Protein AF-A0A4Y7SDQ1-F1 (afdb_monomer_lite)

Secondary structure (DSSP, 8-state):
--EEEEEEE---TTSSS---SS-EEEEEEEE--SPPPEEEEE-SSEEEEEETTEEEEEETTTTEEEEEEESS-B-TTS--EE-SSEEEEEBTTS-EEEEE--GGG-EE--SS-BGGGSPEEEE--SEEEPPPTT-EEEEEEE--GGGGTT-SS--EEEEEEEESSSEEEEEEEEEEPSSSS--SSS-SEEEEEEEEPPPBPTTTSSS-S-B---EEETTEEEEEEEETTTEEEEEEEEPP-S---SBPP--EEE-S-TT-S--TT--GGGEEEETTTTEEEEE-TTS-EEEEE--PPPP--GGG---

Foldseek 3Di:
DDKDKDWDFDWDVVDVVTPRPDGTLAIEIEDDDPFDKAFQADDPFKTWIDTPQWIWIDRSNQQKIAIEGEPAAFDPLERWHDDQFWIWGAGVQRKIFIFTPPPVQMDHAPRHHYRVRHRYDYTYGLDIHHDDPQKHWQYKAWEHPVLVPPDPDDFIKMWIWIDHPAIKIWIWTWAADPDDDDDPNHGRTDTATLAMADGDHQWAQGHWQAKEHFYDAPQWTKIWTATPLFFIKIWIDGDRPGHDHYHDDIDMDTQDDSPPPWGPHFYHVQWYADSVQCWIWGQTNVRDIDIDRDDDRPPPPVVPPPD

Radius of gyration: 20.2 Å; chains: 1; bounding box: 53×51×57 Å

Sequence (307 aa):
MSAGLLDIYEVDFTSQPPDLSSRSLGHLLMDVDDFYWHVVRLTDNDILVWREPFFIFWDWKSGVGGRWEVSKGLNDNCKPYASKTSIVACATDNSILVWDFPSGSIAALPDQPTVDQLPMSVIWPKFILPLEHNSQVVWMAATPEWQHKSSAELDHHICISVQRHGTQMRLYSVKPRGGTGVDPFLPNSFLVEGGRTQELEAGDMSQPRGSSPLYRIGDKLILCAGINGGGLEARTFEIPTGFTTETVDAPSLVLTDPRHPTFAHIRGNRIGFCPMSGRLVYVSNCWDLVVLDFLCPPLRDPERQGI

Organism: Coprinellus micaceus (NCBI:txid71717)

Structure (mmCIF, N/CA/C/O backbone):
data_AF-A0A4Y7SDQ1-F1
#
_entry.id   AF-A0A4Y7SDQ1-F1
#
loop_
_atom_site.group_PDB
_atom_site.id
_atom_site.type_symbol
_atom_site.label_atom_id
_atom_site.label_alt_id
_atom_site.label_comp_id
_atom_site.label_asym_id
_atom_site.label_entity_id
_atom_site.label_seq_id
_atom_site.pdbx_PDB_ins_code
_atom_site.Cartn_x
_atom_site.Cartn_y
_atom_site.Cartn_z
_atom_site.occupancy
_atom_site.B_iso_or_equiv
_atom_site.auth_seq_id
_atom_site.auth_comp_id
_atom_site.auth_asym_id
_atom_site.auth_atom_id
_atom_site.pdbx_PDB_model_num
ATOM 1 N N . MET A 1 1 ? -10.194 29.152 9.434 1.00 50.19 1 MET A N 1
ATOM 2 C CA . MET A 1 1 ? -10.007 27.715 9.166 1.00 50.19 1 MET A CA 1
ATOM 3 C C . MET A 1 1 ? -11.109 27.293 8.217 1.00 50.19 1 MET A C 1
ATOM 5 O O . MET A 1 1 ? -12.270 27.532 8.531 1.00 50.19 1 MET A O 1
ATOM 9 N N . SER A 1 2 ? -10.765 26.808 7.025 1.00 53.91 2 SER A N 1
ATOM 10 C CA . SER A 1 2 ? -11.732 26.147 6.146 1.00 53.91 2 SER A CA 1
ATOM 11 C C . SER A 1 2 ? -11.901 24.711 6.627 1.00 53.91 2 SER A C 1
ATOM 13 O O . SER A 1 2 ? -10.905 24.016 6.810 1.00 53.91 2 SER A O 1
ATOM 15 N N . ALA A 1 3 ? -13.141 24.284 6.852 1.00 64.75 3 ALA A N 1
ATOM 16 C CA . ALA A 1 3 ? -13.443 22.888 7.135 1.00 64.75 3 ALA A CA 1
ATOM 17 C C . ALA A 1 3 ? -13.413 22.088 5.827 1.00 64.75 3 ALA A C 1
ATOM 19 O O . ALA A 1 3 ? -13.904 22.538 4.791 1.00 64.75 3 ALA A O 1
ATOM 20 N N . GLY A 1 4 ? -12.790 20.925 5.896 1.00 73.12 4 GLY A N 1
ATOM 21 C CA . GLY A 1 4 ? -12.639 19.947 4.837 1.00 73.12 4 GLY A CA 1
ATOM 22 C C . GLY A 1 4 ? -13.575 18.802 5.107 1.00 73.12 4 GLY A C 1
ATOM 23 O O . GLY A 1 4 ? -14.065 18.628 6.224 1.00 73.12 4 GLY A O 1
ATOM 24 N N . LEU A 1 5 ? -13.832 18.020 4.077 1.00 80.75 5 LEU A N 1
ATOM 25 C CA . LEU A 1 5 ? -14.811 16.962 4.160 1.00 80.75 5 LEU A CA 1
ATOM 26 C C . LEU A 1 5 ? -14.264 15.723 3.459 1.00 80.75 5 LEU A C 1
ATOM 28 O O . LEU A 1 5 ? -13.936 15.773 2.272 1.00 80.75 5 LEU A O 1
ATOM 32 N N . LEU A 1 6 ? -14.149 14.629 4.213 1.00 85.38 6 LEU A N 1
ATOM 33 C CA . LEU A 1 6 ? -13.971 13.298 3.654 1.00 85.38 6 LEU A CA 1
ATOM 34 C C . LEU A 1 6 ? -15.345 12.651 3.542 1.00 85.38 6 LEU A C 1
ATOM 36 O O . LEU A 1 6 ? -15.947 12.275 4.549 1.00 85.38 6 LEU A O 1
ATOM 40 N N . ASP A 1 7 ? -15.783 12.489 2.302 1.00 85.56 7 ASP A N 1
ATOM 41 C CA . ASP A 1 7 ? -17.025 11.812 1.962 1.00 85.56 7 ASP A CA 1
ATOM 42 C C . ASP A 1 7 ? -16.749 10.462 1.325 1.00 85.56 7 ASP A C 1
ATOM 44 O O . ASP A 1 7 ? -15.870 10.324 0.467 1.00 85.56 7 ASP A O 1
ATOM 48 N N . ILE A 1 8 ? -17.550 9.476 1.715 1.00 85.25 8 ILE A N 1
ATOM 49 C CA . ILE A 1 8 ? -17.544 8.152 1.103 1.00 85.25 8 ILE A CA 1
ATOM 50 C C . ILE A 1 8 ? -18.821 8.000 0.292 1.00 85.25 8 ILE A C 1
ATOM 52 O O . ILE A 1 8 ? -19.916 8.140 0.827 1.00 85.25 8 ILE A O 1
ATOM 56 N N . TYR A 1 9 ? -18.681 7.672 -0.988 1.00 82.69 9 TYR A N 1
ATOM 57 C CA . TYR A 1 9 ? -19.803 7.454 -1.897 1.00 82.69 9 TYR A CA 1
ATOM 58 C C . TYR A 1 9 ? -19.827 6.003 -2.377 1.00 82.69 9 TYR A C 1
ATOM 60 O O . TYR A 1 9 ? -18.789 5.447 -2.742 1.00 82.69 9 TYR A O 1
ATOM 68 N N . GLU A 1 10 ? -21.016 5.404 -2.423 1.00 80.19 10 GLU A N 1
ATOM 69 C CA . GLU A 1 10 ? -21.254 4.169 -3.172 1.00 80.19 10 GLU A CA 1
ATOM 70 C C . GLU A 1 10 ? -21.631 4.521 -4.615 1.00 80.19 10 GLU A C 1
ATOM 72 O O . GLU A 1 10 ? -22.563 5.290 -4.846 1.00 80.19 10 GLU A O 1
ATOM 77 N N . VAL A 1 11 ? -20.920 3.952 -5.592 1.00 72.81 11 VAL A N 1
ATOM 78 C CA . VAL A 1 11 ? -21.199 4.175 -7.018 1.00 72.81 11 VAL A CA 1
ATOM 79 C C . VAL A 1 11 ? -21.823 2.922 -7.623 1.00 72.81 11 VAL A C 1
ATOM 81 O O . VAL A 1 11 ? -21.162 1.889 -7.744 1.00 72.81 11 VAL A O 1
ATOM 84 N N . ASP A 1 12 ? -23.084 3.025 -8.046 1.00 69.75 12 ASP A N 1
ATOM 85 C CA . ASP A 1 12 ? -23.763 1.976 -8.806 1.00 69.75 12 ASP A CA 1
ATOM 86 C C . ASP A 1 12 ? -23.514 2.149 -10.312 1.00 69.75 12 ASP A C 1
ATOM 88 O O . ASP A 1 12 ? -24.194 2.909 -11.007 1.00 69.75 12 ASP A O 1
ATOM 92 N N . PHE A 1 13 ? -22.546 1.391 -10.827 1.00 66.38 13 PHE A N 1
ATOM 93 C CA . PHE A 1 13 ? -22.191 1.377 -12.248 1.00 66.38 13 PHE A CA 1
ATOM 94 C C . PHE A 1 13 ? -23.239 0.712 -13.159 1.00 66.38 13 PHE A C 1
ATOM 96 O O . PHE A 1 13 ? -23.065 0.720 -14.377 1.00 66.38 13 PHE A O 1
ATOM 103 N N . THR A 1 14 ? -24.304 0.121 -12.607 1.00 70.06 14 THR A N 1
ATOM 104 C CA . THR A 1 14 ? -25.390 -0.491 -13.393 1.00 70.06 14 THR A CA 1
ATOM 105 C C . THR A 1 14 ? -26.519 0.488 -13.715 1.00 70.06 14 THR A C 1
ATOM 107 O O . THR A 1 14 ? -27.302 0.242 -14.634 1.00 70.06 14 THR A O 1
ATOM 110 N N . SER A 1 15 ? -26.573 1.626 -13.017 1.00 66.25 15 SER A N 1
ATOM 111 C CA . SER A 1 15 ? -27.515 2.709 -13.302 1.00 66.25 15 SER A CA 1
ATOM 112 C C . SER A 1 15 ? -27.129 3.476 -14.581 1.00 66.25 15 SER A C 1
ATOM 114 O O . SER A 1 15 ? -25.950 3.699 -14.863 1.00 66.25 15 SER A O 1
ATOM 116 N N . GLN A 1 16 ? -28.121 3.862 -15.397 1.00 73.75 16 GLN A N 1
ATOM 117 C CA . GLN A 1 16 ? -27.915 4.709 -16.580 1.00 73.75 16 GLN A CA 1
ATOM 118 C C . GLN A 1 16 ? -28.740 6.003 -16.476 1.00 73.75 16 GLN A C 1
ATOM 120 O O . GLN A 1 16 ? -29.969 5.929 -16.552 1.00 73.75 16 GLN A O 1
ATOM 125 N N . PRO A 1 17 ? -28.097 7.187 -16.367 1.00 68.56 17 PRO A N 1
ATOM 126 C CA . PRO A 1 17 ? -26.653 7.411 -16.180 1.00 68.56 17 PRO A CA 1
ATOM 127 C C . PRO A 1 17 ? -26.165 6.944 -14.791 1.00 68.56 17 PRO A C 1
ATOM 129 O O . PRO A 1 17 ? -27.000 6.816 -13.897 1.00 68.56 17 PRO A O 1
ATOM 132 N N . PRO A 1 18 ? -24.847 6.722 -14.592 1.00 63.72 18 PRO A N 1
ATOM 133 C CA . PRO A 1 18 ? -24.291 6.434 -13.273 1.00 63.72 18 PRO A CA 1
ATOM 134 C C . PRO A 1 18 ? -24.671 7.548 -12.299 1.00 63.72 18 PRO A C 1
ATOM 136 O O . PRO A 1 18 ? -24.246 8.695 -12.463 1.00 63.72 18 PRO A O 1
ATOM 139 N N . ASP A 1 19 ? -25.497 7.229 -11.310 1.00 63.50 19 ASP A N 1
ATOM 140 C CA . ASP A 1 19 ? -25.918 8.204 -10.312 1.00 63.50 19 ASP A CA 1
ATOM 141 C C . ASP A 1 19 ? -24.865 8.307 -9.204 1.00 63.50 19 ASP A C 1
ATOM 143 O O . ASP A 1 19 ? -24.824 7.510 -8.269 1.00 63.50 19 ASP A O 1
ATOM 147 N N . LEU A 1 20 ? -23.986 9.303 -9.331 1.00 58.03 20 LEU A N 1
ATOM 148 C CA . LEU A 1 20 ? -22.957 9.620 -8.334 1.00 58.03 20 LEU A CA 1
ATOM 149 C C . LEU A 1 20 ? -23.512 10.378 -7.117 1.00 58.03 20 LEU A C 1
ATOM 151 O O . LEU A 1 20 ? -22.792 10.578 -6.143 1.00 58.03 20 LEU A O 1
ATOM 155 N N . SER A 1 21 ? -24.758 10.857 -7.179 1.00 54.66 21 SER A N 1
ATOM 156 C CA . SER A 1 21 ? -25.291 11.844 -6.236 1.00 54.66 21 SER A CA 1
ATOM 157 C C . SER A 1 21 ? -26.131 11.254 -5.100 1.00 54.66 21 SER A C 1
ATOM 159 O O . SER A 1 21 ? -26.393 11.953 -4.123 1.00 54.66 21 SER A O 1
ATOM 161 N N . SER A 1 22 ? -26.549 9.986 -5.189 1.00 52.66 22 SER A N 1
ATOM 162 C CA . SER A 1 22 ? -27.624 9.459 -4.335 1.00 52.66 22 SER A CA 1
ATOM 163 C C . SER A 1 22 ? -27.209 8.586 -3.149 1.00 52.66 22 SER A C 1
ATOM 165 O O . SER A 1 22 ? -28.090 8.170 -2.395 1.00 52.66 22 SER A O 1
ATOM 167 N N . ARG A 1 23 ? -25.916 8.308 -2.918 1.00 71.56 23 ARG A N 1
ATOM 168 C CA . ARG A 1 23 ? -25.491 7.400 -1.829 1.00 71.56 23 ARG A CA 1
ATOM 169 C C . ARG A 1 23 ? -24.188 7.800 -1.139 1.00 71.56 23 ARG A C 1
ATOM 171 O O . ARG A 1 23 ? -23.200 7.068 -1.190 1.00 71.56 23 ARG A O 1
ATOM 178 N N . SER A 1 24 ? -24.193 8.946 -0.457 1.00 79.44 24 SER A N 1
ATOM 179 C CA . SER A 1 24 ? -23.193 9.171 0.596 1.00 79.44 24 SER A CA 1
ATOM 180 C C . SER A 1 24 ? -23.375 8.108 1.687 1.00 79.44 24 SER A C 1
ATOM 182 O O . SER A 1 24 ? -24.475 7.940 2.216 1.00 79.44 24 SER A O 1
ATOM 184 N N . LEU A 1 25 ? -22.311 7.368 1.989 1.00 82.50 25 LEU A N 1
ATOM 185 C CA . LEU A 1 25 ? -22.259 6.362 3.052 1.00 82.50 25 LEU A CA 1
ATOM 186 C C . LEU A 1 25 ? -21.866 6.966 4.403 1.00 82.50 25 LEU A C 1
ATOM 188 O O . LEU A 1 25 ? -22.100 6.351 5.441 1.00 82.50 25 LEU A O 1
ATOM 192 N N . GLY A 1 26 ? -21.268 8.155 4.396 1.00 83.25 26 GLY A N 1
ATOM 193 C CA . GLY A 1 26 ? -20.832 8.839 5.600 1.00 83.25 26 GLY A CA 1
ATOM 194 C C . GLY A 1 26 ? -20.020 10.087 5.291 1.00 83.25 26 GLY A C 1
ATOM 195 O O . GLY A 1 26 ? -19.451 10.231 4.207 1.00 83.25 26 GLY A O 1
ATOM 196 N N . HIS A 1 27 ? -19.911 10.937 6.310 1.00 87.19 27 HIS A N 1
ATOM 197 C CA . HIS A 1 27 ? -19.157 12.184 6.291 1.00 87.19 27 HIS A CA 1
ATOM 198 C C . HIS A 1 27 ? -18.211 12.243 7.499 1.00 87.19 27 HIS A C 1
ATOM 200 O O . HIS A 1 27 ? -18.647 12.015 8.629 1.00 87.19 27 HIS A O 1
ATOM 206 N N . LEU A 1 28 ? -16.942 12.585 7.275 1.00 84.69 28 LEU A N 1
ATOM 207 C CA . LEU A 1 28 ? -15.980 12.901 8.332 1.00 84.69 28 LEU A CA 1
ATOM 208 C C . LEU A 1 28 ? -15.456 14.323 8.119 1.00 84.69 28 LEU A C 1
ATOM 210 O O . LEU A 1 28 ? -14.831 14.620 7.098 1.00 84.69 28 LEU A O 1
ATOM 214 N N . LEU A 1 29 ? -15.709 15.205 9.088 1.00 84.56 29 LEU A N 1
ATOM 215 C CA . LEU A 1 29 ? -15.256 16.595 9.041 1.00 84.56 29 LEU A CA 1
ATOM 216 C C . LEU A 1 29 ? -13.767 16.683 9.376 1.00 84.56 29 LEU A C 1
ATOM 218 O O . LEU A 1 29 ? -13.297 16.119 10.366 1.00 84.56 29 LEU A O 1
ATOM 222 N N . MET A 1 30 ? -13.028 17.424 8.564 1.00 80.25 30 MET A N 1
ATOM 223 C CA . MET A 1 30 ? -11.574 17.525 8.626 1.00 80.25 30 MET A CA 1
ATOM 224 C C . MET A 1 30 ? -11.164 18.984 8.776 1.00 80.25 30 MET A C 1
ATOM 226 O O . MET A 1 30 ? -11.809 19.866 8.215 1.00 80.25 30 MET A O 1
ATOM 230 N N . ASP A 1 31 ? -10.052 19.250 9.446 1.00 72.12 31 ASP A N 1
ATOM 231 C CA . ASP A 1 31 ? -9.394 20.545 9.292 1.00 72.12 31 ASP A CA 1
ATOM 232 C C . ASP A 1 31 ? -8.603 20.545 7.980 1.00 72.12 31 ASP A C 1
ATOM 234 O O . ASP A 1 31 ? -7.746 19.681 7.761 1.00 72.12 31 ASP A O 1
ATOM 238 N N . VAL A 1 32 ? -8.913 21.487 7.078 1.00 59.53 32 VAL A N 1
ATOM 239 C CA . VAL A 1 32 ? -8.111 21.703 5.862 1.00 59.53 32 VAL A CA 1
ATOM 240 C C . VAL A 1 32 ? -6.895 22.515 6.256 1.00 59.53 32 VAL A C 1
ATOM 242 O O . VAL A 1 32 ? -6.879 23.738 6.138 1.00 59.53 32 VAL A O 1
ATOM 245 N N . ASP A 1 33 ? -5.870 21.821 6.715 1.00 60.91 33 ASP A N 1
ATOM 246 C CA . ASP A 1 33 ? -4.521 22.268 6.416 1.00 60.91 33 ASP A CA 1
ATOM 247 C C . ASP A 1 33 ? -4.105 21.628 5.082 1.00 60.91 33 ASP A C 1
ATOM 249 O O . ASP A 1 33 ? -4.490 20.489 4.803 1.00 60.91 33 ASP A O 1
ATOM 253 N N . ASP A 1 34 ? -3.324 22.349 4.271 1.00 54.66 34 ASP A N 1
ATOM 254 C CA . ASP A 1 34 ? -2.873 22.029 2.896 1.00 54.66 34 ASP A CA 1
ATOM 255 C C . ASP A 1 34 ? -2.026 20.733 2.744 1.00 54.66 34 ASP A C 1
ATOM 257 O O . ASP A 1 34 ? -1.229 20.586 1.815 1.00 54.66 34 ASP A O 1
ATOM 261 N N . PHE A 1 35 ? -2.151 19.766 3.652 1.00 59.56 35 PHE A N 1
ATOM 262 C CA . PHE A 1 35 ? -1.359 18.541 3.662 1.00 59.56 35 PHE A CA 1
ATOM 263 C C . PHE A 1 35 ? -1.937 17.447 2.760 1.00 59.56 35 PHE A C 1
ATOM 265 O O . PHE A 1 35 ? -3.146 17.309 2.568 1.00 59.56 35 PHE A O 1
ATOM 272 N N . TYR A 1 36 ? -1.037 16.630 2.211 1.00 71.00 36 TYR A N 1
ATOM 273 C CA . TYR A 1 36 ? -1.374 15.501 1.353 1.00 71.00 36 TYR A CA 1
ATOM 274 C C . TYR A 1 36 ? -1.976 14.354 2.174 1.00 71.00 36 TYR A C 1
ATOM 276 O O . TYR A 1 36 ? -1.320 13.770 3.034 1.00 71.00 36 TYR A O 1
ATOM 284 N N . TRP A 1 37 ? -3.227 14.008 1.878 1.00 78.25 37 TRP A N 1
ATOM 285 C CA . TRP A 1 37 ? -3.905 12.843 2.443 1.00 78.25 37 TRP A CA 1
ATOM 286 C C . TRP A 1 37 ? -3.697 11.632 1.536 1.00 78.25 37 TRP A C 1
ATOM 288 O O . TRP A 1 37 ? -3.924 11.692 0.325 1.00 78.25 37 TRP A O 1
ATOM 298 N N . HIS A 1 38 ? -3.298 10.506 2.119 1.00 82.12 38 HIS A N 1
ATOM 299 C CA . HIS A 1 38 ? -3.082 9.264 1.386 1.00 82.12 38 HIS A CA 1
ATOM 300 C C . HIS A 1 38 ? -4.057 8.195 1.860 1.00 82.12 38 HIS A C 1
ATOM 302 O O . HIS A 1 38 ? -3.943 7.702 2.977 1.00 82.12 38 HIS A O 1
ATOM 308 N N . VAL A 1 39 ? -4.993 7.783 1.001 1.00 86.06 39 VAL A N 1
ATOM 309 C CA . VAL A 1 39 ? -5.858 6.626 1.286 1.00 86.06 39 VAL A CA 1
ATOM 310 C C . VAL A 1 39 ? -4.997 5.367 1.308 1.00 86.06 39 VAL A C 1
ATOM 312 O O . VAL A 1 39 ? -4.566 4.901 0.253 1.00 86.06 39 VAL A O 1
ATOM 315 N N . VAL A 1 40 ? -4.725 4.832 2.495 1.00 88.88 40 VAL A N 1
ATOM 316 C CA . VAL A 1 40 ? -3.876 3.652 2.719 1.00 88.88 40 VAL A CA 1
ATOM 317 C C . VAL A 1 40 ? -4.668 2.374 2.471 1.00 88.88 40 VAL A C 1
ATOM 319 O O . VAL A 1 40 ? -4.198 1.482 1.768 1.00 88.88 40 VAL A O 1
ATOM 322 N N . ARG A 1 41 ? -5.891 2.313 3.003 1.00 88.56 41 ARG A N 1
ATOM 323 C CA . ARG A 1 41 ? -6.815 1.183 2.867 1.00 88.56 41 ARG A CA 1
ATOM 324 C C . ARG A 1 41 ? -8.237 1.715 2.735 1.00 88.56 41 ARG A C 1
ATOM 326 O O . ARG A 1 41 ? -8.592 2.670 3.414 1.00 88.56 41 ARG A O 1
ATOM 333 N N . LEU A 1 42 ? -9.027 1.085 1.873 1.00 86.56 42 LEU A N 1
ATOM 334 C CA . LEU A 1 42 ? -10.452 1.354 1.703 1.00 86.56 42 LEU A CA 1
ATOM 335 C C . LEU A 1 42 ? -11.169 0.015 1.525 1.00 86.56 42 LEU A C 1
ATOM 337 O O . LEU A 1 42 ? -10.776 -0.782 0.669 1.00 86.56 42 LEU A O 1
ATOM 341 N N . THR A 1 43 ? -12.189 -0.232 2.338 1.00 86.06 43 THR A N 1
ATOM 342 C CA . THR A 1 43 ? -13.065 -1.405 2.252 1.00 86.06 43 THR A CA 1
ATOM 343 C C . THR A 1 43 ? -14.526 -0.977 2.125 1.00 86.06 43 THR A C 1
ATOM 345 O O . THR A 1 43 ? -14.818 0.200 1.947 1.00 86.06 43 THR A O 1
ATOM 348 N N . ASP A 1 44 ? -15.454 -1.931 2.213 1.00 83.75 44 ASP A N 1
ATOM 349 C CA . ASP A 1 44 ? -16.895 -1.646 2.162 1.00 83.75 44 ASP A CA 1
ATOM 350 C C . ASP A 1 44 ? -17.429 -0.989 3.440 1.00 83.75 44 ASP A C 1
ATOM 352 O O . ASP A 1 44 ? -18.551 -0.488 3.450 1.00 83.75 44 ASP A O 1
ATOM 356 N N . ASN A 1 45 ? -16.647 -1.013 4.522 1.00 89.06 45 ASN A N 1
ATOM 357 C CA . ASN A 1 45 ? -17.082 -0.512 5.824 1.00 89.06 45 ASN A CA 1
ATOM 358 C C . ASN A 1 45 ? -16.134 0.540 6.405 1.00 89.06 45 ASN A C 1
ATOM 360 O O . ASN A 1 45 ? -16.560 1.336 7.235 1.00 89.06 45 ASN A O 1
ATOM 364 N N . ASP A 1 46 ? -14.855 0.509 6.020 1.00 91.69 46 ASP A N 1
ATOM 365 C CA . ASP A 1 46 ? -13.822 1.305 6.667 1.00 91.69 46 ASP A CA 1
ATOM 366 C C . ASP A 1 46 ? -12.819 1.942 5.702 1.00 91.69 46 ASP A C 1
ATOM 368 O O . ASP A 1 46 ? -12.609 1.500 4.567 1.00 91.69 46 ASP A O 1
ATOM 372 N N . ILE A 1 47 ? -12.179 3.004 6.188 1.00 91.81 47 ILE A N 1
ATOM 373 C CA . ILE A 1 47 ? -11.057 3.672 5.542 1.00 91.81 47 ILE A CA 1
ATOM 374 C C . ILE A 1 47 ? -9.936 3.880 6.555 1.00 91.81 47 ILE A C 1
ATOM 376 O O . ILE A 1 47 ? -10.162 4.219 7.718 1.00 91.81 47 ILE A O 1
ATOM 380 N N . LEU A 1 48 ? -8.706 3.692 6.090 1.00 93.19 48 LEU A N 1
ATOM 381 C CA . LEU A 1 48 ? -7.504 4.155 6.764 1.00 93.19 48 LEU A CA 1
ATOM 382 C C . LEU A 1 48 ? -6.824 5.186 5.875 1.00 93.19 48 LEU A C 1
ATOM 384 O O . LEU A 1 48 ? -6.470 4.892 4.728 1.00 93.19 48 LEU A O 1
ATOM 388 N N . VAL A 1 49 ? -6.597 6.373 6.419 1.00 92.00 49 VAL A N 1
ATOM 389 C CA . VAL A 1 49 ? -5.902 7.460 5.734 1.00 92.00 49 VAL A CA 1
ATOM 390 C C . VAL A 1 49 ? -4.631 7.808 6.494 1.00 92.00 49 VAL A C 1
ATOM 392 O O . VAL A 1 49 ? -4.597 7.778 7.721 1.00 92.00 49 VAL A O 1
ATOM 395 N N . TRP A 1 50 ? -3.574 8.122 5.759 1.00 90.38 50 TRP A N 1
ATOM 396 C CA . TRP A 1 50 ? -2.348 8.691 6.297 1.00 90.38 50 TRP A CA 1
ATOM 397 C C . TRP A 1 50 ? -2.330 10.196 6.037 1.00 90.38 50 TRP A C 1
ATOM 399 O O . TRP A 1 50 ? -2.491 10.630 4.892 1.00 90.38 50 TRP A O 1
ATOM 409 N N . ARG A 1 51 ? -2.129 10.965 7.105 1.00 87.19 51 ARG A N 1
ATOM 410 C CA . ARG A 1 51 ? -1.859 12.404 7.103 1.00 87.19 51 ARG A CA 1
ATOM 411 C C . ARG A 1 51 ? -0.843 12.655 8.194 1.00 87.19 51 ARG A C 1
ATOM 413 O O . ARG A 1 51 ? -1.205 12.555 9.359 1.00 87.19 51 ARG A O 1
ATOM 420 N N . GLU A 1 52 ? 0.395 12.970 7.831 1.00 86.50 52 GLU A N 1
ATOM 421 C CA . GLU A 1 52 ? 1.476 13.117 8.807 1.00 86.50 52 GLU A CA 1
ATOM 422 C C . GLU A 1 52 ? 1.081 14.044 9.980 1.00 86.50 52 GLU A C 1
ATOM 424 O O . GLU A 1 52 ? 0.494 15.107 9.743 1.00 86.50 52 GLU A O 1
ATOM 429 N N . PRO A 1 53 ? 1.362 13.659 11.243 1.00 89.69 53 PRO A N 1
ATOM 430 C CA . PRO A 1 53 ? 1.987 12.409 11.717 1.00 89.69 53 PRO A CA 1
ATOM 431 C C . PRO A 1 53 ? 0.993 11.277 12.058 1.00 89.69 53 PRO A C 1
ATOM 433 O O . PRO A 1 53 ? 1.316 10.362 12.815 1.00 89.69 53 PRO A O 1
ATOM 436 N N . PHE A 1 54 ? -0.234 11.329 11.548 1.00 92.06 54 PHE A N 1
ATOM 437 C CA . PHE A 1 54 ? -1.332 10.465 11.961 1.00 92.06 54 PHE A CA 1
ATOM 438 C C . PHE A 1 54 ? -1.776 9.453 10.902 1.00 92.06 54 PHE A C 1
ATOM 440 O O . PHE A 1 54 ? -2.042 9.777 9.743 1.00 92.06 54 PHE A O 1
ATOM 447 N N . PHE A 1 55 ? -2.010 8.225 11.353 1.00 94.31 55 PHE A N 1
ATOM 448 C CA . PHE A 1 55 ? -2.995 7.354 10.726 1.00 94.31 55 PHE A CA 1
ATOM 449 C C . PHE A 1 55 ? -4.380 7.667 11.293 1.00 94.31 55 PHE A C 1
ATOM 451 O O . PHE A 1 55 ? -4.546 7.785 12.503 1.00 94.31 55 PHE A O 1
ATOM 458 N N . ILE A 1 56 ? -5.379 7.795 10.428 1.00 94.19 56 ILE A N 1
ATOM 459 C CA . ILE A 1 56 ? -6.770 8.061 10.802 1.00 94.19 56 ILE A CA 1
ATOM 460 C C . ILE A 1 56 ? -7.618 6.919 10.265 1.00 94.19 56 ILE A C 1
ATOM 462 O O . ILE A 1 56 ? -7.656 6.684 9.056 1.00 94.19 56 ILE A O 1
ATOM 466 N N . PHE A 1 57 ? -8.271 6.204 11.173 1.00 95.19 57 PHE A N 1
ATOM 467 C CA . PHE A 1 57 ? -9.169 5.105 10.867 1.00 95.19 57 PHE A CA 1
ATOM 468 C C . PHE A 1 57 ? -10.605 5.484 11.167 1.00 95.19 57 PHE A C 1
ATOM 470 O O . PHE A 1 57 ? -10.910 5.998 12.245 1.00 95.19 57 PHE A O 1
ATOM 477 N N . TRP A 1 58 ? -11.486 5.147 10.238 1.00 94.88 58 TRP A N 1
ATOM 478 C CA . TRP A 1 58 ? -12.910 5.360 10.388 1.00 94.88 58 TRP A CA 1
ATOM 479 C C . TRP A 1 58 ? -13.683 4.211 9.751 1.00 94.88 58 TRP A C 1
ATOM 481 O O . TRP A 1 58 ? -13.552 3.952 8.556 1.00 94.88 58 TRP A O 1
ATOM 491 N N . ASP A 1 59 ? -14.475 3.526 10.570 1.00 93.94 59 ASP A N 1
ATOM 492 C CA . ASP A 1 59 ? -15.494 2.569 10.150 1.00 93.94 59 ASP A CA 1
ATOM 493 C C . ASP A 1 59 ? -16.847 3.279 10.234 1.00 93.94 59 ASP A C 1
ATOM 495 O O . ASP A 1 59 ? -17.442 3.412 11.311 1.00 93.94 59 ASP A O 1
ATOM 499 N N . TRP A 1 60 ? -17.310 3.783 9.089 1.00 92.12 60 TRP A N 1
ATOM 500 C CA . TRP A 1 60 ? -18.560 4.541 8.994 1.00 92.12 60 TRP A CA 1
ATOM 501 C C . TRP A 1 60 ? -19.784 3.669 9.255 1.00 92.12 60 TRP A C 1
ATOM 503 O O . TRP A 1 60 ? -20.817 4.174 9.682 1.00 92.12 60 TRP A O 1
ATOM 513 N N . LYS A 1 61 ? -19.681 2.357 9.027 1.00 90.25 61 LYS A N 1
ATOM 514 C CA . LYS A 1 61 ? -20.802 1.432 9.191 1.00 90.25 61 LYS A CA 1
ATOM 515 C C . LYS A 1 61 ? -21.033 1.067 10.650 1.00 90.25 61 LYS A C 1
ATOM 517 O O . LYS A 1 61 ? -22.178 0.962 11.081 1.00 90.25 61 LYS A O 1
ATOM 522 N N . SER A 1 62 ? -19.953 0.861 11.394 1.00 92.94 62 SER A N 1
ATOM 523 C CA . SER A 1 62 ? -20.001 0.564 12.826 1.00 92.94 62 SER A CA 1
ATOM 524 C C . SER A 1 62 ? -20.005 1.833 13.686 1.00 92.94 62 SER A C 1
ATOM 526 O O . SER A 1 62 ? -20.204 1.740 14.895 1.00 92.94 62 SER A O 1
ATOM 528 N N . GLY A 1 63 ? -19.771 3.008 13.088 1.00 93.00 63 GLY A N 1
ATOM 529 C CA . GLY A 1 63 ? -19.709 4.286 13.797 1.00 93.00 63 GLY A CA 1
ATOM 530 C C . GLY A 1 63 ? -18.529 4.364 14.765 1.00 93.00 63 GLY A C 1
ATOM 531 O O . GLY A 1 63 ? -18.656 4.938 15.844 1.00 93.00 63 GLY A O 1
ATOM 532 N N . VAL A 1 64 ? -17.393 3.749 14.419 1.00 95.44 64 VAL A N 1
ATOM 533 C CA . VAL A 1 64 ? -16.185 3.746 15.258 1.00 95.44 64 VAL A CA 1
ATOM 534 C C . VAL A 1 64 ? -14.991 4.332 14.518 1.00 95.44 64 VAL A C 1
ATOM 536 O O . VAL A 1 64 ? -14.921 4.317 13.290 1.00 95.44 64 VAL A O 1
ATOM 539 N N . GLY A 1 65 ? -14.008 4.822 15.263 1.00 95.81 65 GLY A N 1
ATOM 540 C CA . GLY A 1 65 ? -12.757 5.282 14.679 1.00 95.81 65 GLY A CA 1
ATOM 541 C C . GLY A 1 65 ? -11.656 5.494 15.705 1.00 95.81 65 GLY A C 1
ATOM 542 O O . GLY A 1 65 ? -11.881 5.410 16.913 1.00 95.81 65 GLY A O 1
ATOM 543 N N . GLY A 1 66 ? -10.455 5.757 15.201 1.00 95.81 66 GLY A N 1
ATOM 544 C CA . GLY A 1 66 ? -9.289 6.130 15.992 1.00 95.81 66 GLY A CA 1
ATOM 545 C C . GLY A 1 66 ? -8.289 6.942 15.173 1.00 95.81 66 GLY A C 1
ATOM 546 O O . GLY A 1 66 ? -8.279 6.896 13.942 1.00 95.81 66 GLY A O 1
ATOM 547 N N . ARG A 1 67 ? -7.438 7.691 15.869 1.00 95.00 67 ARG A N 1
ATOM 548 C CA . ARG A 1 67 ? -6.321 8.445 15.301 1.00 95.00 67 ARG A CA 1
ATOM 549 C C . ARG A 1 67 ? -5.031 8.024 15.997 1.00 95.00 67 ARG A C 1
ATOM 551 O O . ARG A 1 67 ? -4.945 8.029 17.222 1.00 95.00 67 ARG A O 1
ATOM 558 N N . TRP A 1 68 ? -4.010 7.686 15.224 1.00 95.69 68 TRP A N 1
ATOM 559 C CA . TRP A 1 68 ? -2.764 7.147 15.752 1.00 95.69 68 TRP A CA 1
ATOM 560 C C . TRP A 1 68 ? -1.575 7.958 15.292 1.00 95.69 68 TRP A C 1
ATOM 562 O O . TRP A 1 68 ? -1.262 7.980 14.105 1.00 95.69 68 TRP A O 1
ATOM 572 N N . GLU A 1 69 ? -0.913 8.608 16.239 1.00 94.50 69 GLU A N 1
ATOM 573 C CA . GLU A 1 69 ? 0.353 9.284 15.993 1.00 94.50 69 GLU A CA 1
ATOM 574 C C . GLU A 1 69 ? 1.460 8.241 15.861 1.00 94.50 69 GLU A C 1
ATOM 576 O O . GLU A 1 69 ? 1.605 7.357 16.715 1.00 94.50 69 GLU A O 1
ATOM 581 N N . VAL A 1 70 ? 2.239 8.319 14.786 1.00 93.25 70 VAL A N 1
ATOM 582 C CA . VAL A 1 70 ? 3.392 7.436 14.618 1.00 93.25 70 VAL A CA 1
ATOM 583 C C . VAL A 1 70 ? 4.570 7.957 15.427 1.00 93.25 70 VAL A C 1
ATOM 585 O O . VAL A 1 70 ? 4.915 9.132 15.381 1.00 93.25 70 VAL A O 1
ATOM 588 N N . SER A 1 71 ? 5.260 7.057 16.121 1.00 88.12 71 SER A N 1
ATOM 589 C CA . SER A 1 71 ? 6.456 7.411 16.892 1.00 88.12 71 SER A CA 1
ATOM 590 C C . SER A 1 71 ? 7.671 7.805 16.035 1.00 88.12 71 SER A C 1
ATOM 592 O O . SER A 1 71 ? 8.717 8.162 16.576 1.00 88.12 71 SER A O 1
ATOM 594 N N . LYS A 1 72 ? 7.589 7.656 14.706 1.00 86.69 72 LYS A N 1
ATOM 595 C CA . LYS A 1 72 ? 8.689 7.878 13.762 1.00 86.69 72 LYS A CA 1
ATOM 596 C C . LYS A 1 72 ? 8.144 8.411 12.442 1.00 86.69 72 LYS A C 1
ATOM 598 O O . LYS A 1 72 ? 7.210 7.828 11.900 1.00 86.69 72 LYS A O 1
ATOM 603 N N . GLY A 1 73 ? 8.754 9.480 11.928 1.00 88.50 73 GLY A N 1
ATOM 604 C CA . GLY A 1 73 ? 8.370 10.087 10.651 1.00 88.50 73 GLY A CA 1
ATOM 605 C C . GLY A 1 73 ? 8.458 9.099 9.486 1.00 88.50 73 GLY A C 1
ATOM 606 O O . GLY A 1 73 ? 9.369 8.260 9.433 1.00 88.50 73 GLY A O 1
ATOM 607 N N . LEU A 1 74 ? 7.505 9.200 8.561 1.00 90.44 74 LEU A N 1
ATOM 608 C CA . LEU A 1 74 ? 7.410 8.328 7.392 1.00 90.44 74 LEU A CA 1
ATOM 609 C C . LEU A 1 74 ? 8.013 9.009 6.162 1.00 90.44 74 LEU A C 1
ATOM 611 O O . LEU A 1 74 ? 8.070 10.228 6.067 1.00 90.44 74 LEU A O 1
ATOM 615 N N . ASN A 1 75 ? 8.503 8.211 5.221 1.00 86.31 75 ASN A N 1
ATOM 616 C CA . ASN A 1 75 ? 8.979 8.702 3.936 1.00 86.31 75 ASN A CA 1
ATOM 617 C C . ASN A 1 75 ? 7.774 8.987 3.028 1.00 86.31 75 ASN A C 1
ATOM 619 O O . ASN A 1 75 ? 7.124 8.049 2.567 1.00 86.31 75 ASN A O 1
ATOM 623 N N . ASP A 1 76 ? 7.517 10.260 2.727 1.00 77.12 76 ASP A N 1
ATOM 624 C CA . ASP A 1 76 ? 6.382 10.713 1.904 1.00 77.12 76 ASP A CA 1
ATOM 625 C C . ASP A 1 76 ? 6.345 10.125 0.486 1.00 77.12 76 ASP A C 1
ATOM 627 O O . ASP A 1 76 ? 5.283 10.045 -0.136 1.00 77.12 76 ASP A O 1
ATOM 631 N N . ASN A 1 77 ? 7.487 9.668 -0.041 1.00 72.44 77 ASN A N 1
ATOM 632 C CA . ASN A 1 77 ? 7.538 9.002 -1.346 1.00 72.44 77 ASN A CA 1
ATOM 633 C C . ASN A 1 77 ? 7.002 7.560 -1.289 1.00 72.44 77 ASN A C 1
ATOM 635 O O . ASN A 1 77 ? 6.757 6.932 -2.321 1.00 72.44 77 ASN A O 1
ATOM 639 N N . CYS A 1 78 ? 6.810 7.016 -0.086 1.00 80.75 78 CYS A N 1
ATOM 640 C CA . CYS A 1 78 ? 6.359 5.655 0.154 1.00 80.75 78 CYS A CA 1
ATOM 641 C C . CYS A 1 78 ? 4.952 5.667 0.734 1.00 80.75 78 CYS A C 1
ATOM 643 O O . CYS A 1 78 ? 4.750 5.875 1.928 1.00 80.75 78 CYS A O 1
ATOM 645 N N . LYS A 1 79 ? 3.966 5.365 -0.109 1.00 83.06 79 LYS A N 1
ATOM 646 C CA . LYS A 1 79 ? 2.594 5.182 0.354 1.00 83.06 79 LYS A CA 1
ATOM 647 C C . LYS A 1 79 ? 2.535 3.983 1.312 1.00 83.06 79 LYS A C 1
ATOM 649 O O . LYS A 1 79 ? 2.874 2.887 0.867 1.00 83.06 79 LYS A O 1
ATOM 654 N N . PRO A 1 80 ? 2.082 4.148 2.570 1.00 90.50 80 PRO A N 1
ATOM 655 C CA . PRO A 1 80 ? 1.919 3.030 3.490 1.00 90.50 80 PRO A CA 1
ATOM 656 C C . PRO A 1 80 ? 0.986 1.955 2.929 1.00 90.50 80 PRO A C 1
ATOM 658 O O . PRO A 1 80 ? 0.104 2.227 2.111 1.00 90.50 80 PRO A O 1
ATOM 661 N N . TYR A 1 81 ? 1.160 0.738 3.421 1.00 91.12 81 TYR A N 1
ATOM 662 C CA . TYR A 1 81 ? 0.257 -0.382 3.217 1.00 91.12 81 TYR A CA 1
ATOM 663 C C . TYR A 1 81 ? -0.437 -0.712 4.541 1.00 91.12 81 TYR A C 1
ATOM 665 O O . TYR A 1 81 ? 0.188 -0.655 5.598 1.00 91.12 81 TYR A O 1
ATOM 673 N N . ALA A 1 82 ? -1.711 -1.094 4.498 1.00 90.62 82 ALA A N 1
ATOM 674 C CA . ALA A 1 82 ? -2.397 -1.621 5.669 1.00 90.62 82 ALA A CA 1
ATOM 675 C C . ALA A 1 82 ? -3.355 -2.748 5.297 1.00 90.62 82 ALA A C 1
ATOM 677 O O . ALA A 1 82 ? -4.088 -2.648 4.316 1.00 90.62 82 ALA A O 1
ATOM 678 N N . SER A 1 83 ? -3.372 -3.777 6.139 1.00 86.62 83 SER A N 1
ATOM 679 C CA . SER A 1 83 ? -4.359 -4.853 6.146 1.00 86.62 83 SER A CA 1
ATOM 680 C C . SER A 1 83 ? -5.326 -4.676 7.325 1.00 86.62 83 SER A C 1
ATOM 682 O O . SER A 1 83 ? -5.376 -3.629 7.980 1.00 86.62 83 SER A O 1
ATOM 684 N N . LYS A 1 84 ? -6.098 -5.721 7.636 1.00 83.88 84 LYS A N 1
ATOM 685 C CA . LYS A 1 84 ? -6.880 -5.812 8.880 1.00 83.88 84 LYS A CA 1
ATOM 686 C C . LYS A 1 84 ? -6.032 -6.016 10.136 1.00 83.88 84 LYS A C 1
ATOM 688 O O . LYS A 1 84 ? -6.516 -5.767 11.232 1.00 83.88 84 LYS A O 1
ATOM 693 N N . THR A 1 85 ? -4.804 -6.505 9.991 1.00 86.56 85 THR A N 1
ATOM 694 C CA . THR A 1 85 ? -3.973 -6.966 11.115 1.00 86.56 85 THR A CA 1
ATOM 695 C C . THR A 1 85 ? -2.697 -6.165 11.291 1.00 86.56 85 THR A C 1
ATOM 697 O O . THR A 1 85 ? -2.134 -6.177 12.388 1.00 86.56 85 THR A O 1
ATOM 700 N N . SER A 1 86 ? -2.232 -5.470 10.251 1.00 90.75 86 SER A N 1
ATOM 701 C CA . SER A 1 86 ? -0.954 -4.767 10.284 1.00 90.75 86 SER A CA 1
ATOM 702 C C . SER A 1 86 ? -0.927 -3.531 9.396 1.00 90.75 86 SER A C 1
ATOM 704 O O . SER A 1 86 ? -1.646 -3.438 8.403 1.00 90.75 86 SER A O 1
ATOM 706 N N . ILE A 1 87 ? -0.039 -2.607 9.747 1.00 93.75 87 ILE A N 1
ATOM 707 C CA . ILE A 1 87 ? 0.356 -1.460 8.929 1.00 93.75 87 ILE A CA 1
ATOM 708 C C . ILE A 1 87 ? 1.842 -1.625 8.614 1.00 93.75 87 ILE A C 1
ATOM 710 O O . ILE A 1 87 ? 2.623 -1.988 9.493 1.00 93.75 87 ILE A O 1
ATOM 714 N N . VAL A 1 88 ? 2.230 -1.369 7.369 1.00 94.19 88 VAL A N 1
ATOM 715 C CA . VAL A 1 88 ? 3.618 -1.392 6.902 1.00 94.19 88 VAL A CA 1
ATOM 716 C C . VAL A 1 88 ? 3.923 -0.056 6.241 1.00 94.19 88 VAL A C 1
ATOM 718 O O . VAL A 1 88 ? 3.165 0.402 5.388 1.00 94.19 88 VAL A O 1
ATOM 721 N N . ALA A 1 89 ? 5.026 0.581 6.617 1.00 93.81 89 ALA A N 1
ATOM 722 C CA . ALA A 1 89 ? 5.463 1.834 6.008 1.00 93.81 89 ALA A CA 1
ATOM 723 C C . ALA A 1 89 ? 6.987 1.932 5.969 1.00 93.81 89 ALA A C 1
ATOM 725 O O . ALA A 1 89 ? 7.687 1.168 6.629 1.00 93.81 89 ALA A O 1
ATOM 726 N N . CYS A 1 90 ? 7.501 2.895 5.210 1.00 92.56 90 CYS A N 1
ATOM 727 C CA . CYS A 1 90 ? 8.925 3.209 5.191 1.00 92.56 90 CYS A CA 1
ATOM 728 C C . CYS A 1 90 ? 9.178 4.470 6.019 1.00 92.56 90 CYS A C 1
ATOM 730 O O . CYS A 1 90 ? 8.457 5.456 5.881 1.00 92.56 90 CYS A O 1
ATOM 732 N N . ALA A 1 91 ? 10.194 4.436 6.874 1.00 92.44 91 ALA A N 1
ATOM 733 C CA . ALA A 1 91 ? 10.633 5.573 7.671 1.00 92.44 91 ALA A CA 1
ATOM 734 C C . ALA A 1 91 ? 11.529 6.527 6.863 1.00 92.44 91 ALA A C 1
ATOM 736 O O . ALA A 1 91 ? 12.087 6.142 5.835 1.00 92.44 91 ALA A O 1
ATOM 737 N N . THR A 1 92 ? 11.741 7.745 7.366 1.00 90.56 92 THR A N 1
ATOM 738 C CA . THR A 1 92 ? 12.647 8.751 6.764 1.00 90.56 92 THR A CA 1
ATOM 739 C C . THR A 1 92 ? 14.112 8.294 6.708 1.00 90.56 92 THR A C 1
ATOM 741 O O . THR A 1 92 ? 14.727 8.262 5.653 1.00 90.56 92 THR A O 1
ATOM 744 N N . ASP A 1 93 ? 14.658 7.883 7.843 1.00 90.31 93 ASP A N 1
ATOM 745 C CA . ASP A 1 93 ? 15.080 6.511 8.107 1.00 90.31 93 ASP A CA 1
ATOM 746 C C . ASP A 1 93 ? 15.640 5.551 7.029 1.00 90.31 93 ASP A C 1
ATOM 748 O O . ASP A 1 93 ? 16.706 4.954 7.184 1.00 90.31 93 ASP A O 1
ATOM 752 N N . ASN A 1 94 ? 14.834 5.279 6.001 1.00 89.38 94 ASN A N 1
ATOM 753 C CA . ASN A 1 94 ? 14.917 4.112 5.115 1.00 89.38 94 ASN A CA 1
ATOM 754 C C . ASN A 1 94 ? 14.723 2.735 5.785 1.00 89.38 94 ASN A C 1
ATOM 756 O O . ASN A 1 94 ? 14.855 1.723 5.102 1.00 89.38 94 ASN A O 1
ATOM 760 N N . SER A 1 95 ? 14.366 2.637 7.073 1.00 92.44 95 SER A N 1
ATOM 761 C CA . SER A 1 95 ? 13.878 1.364 7.632 1.00 92.44 95 SER A CA 1
ATOM 762 C C . SER A 1 95 ? 12.429 1.083 7.232 1.00 92.44 95 SER A C 1
ATOM 764 O O . SER A 1 95 ? 11.625 2.002 7.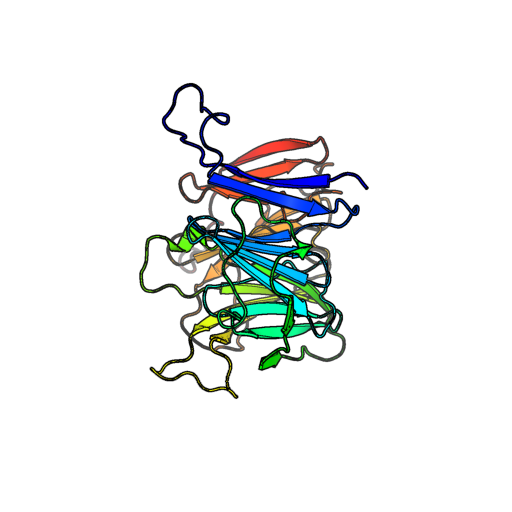056 1.00 92.44 95 SER A O 1
ATOM 766 N N . ILE A 1 96 ? 12.079 -0.198 7.119 1.00 93.62 96 ILE A N 1
ATOM 767 C CA . ILE A 1 96 ? 10.691 -0.633 6.956 1.00 93.62 96 ILE A CA 1
ATOM 768 C C . ILE A 1 96 ? 10.120 -0.895 8.348 1.00 93.62 96 ILE A C 1
ATOM 770 O O . ILE A 1 96 ? 10.694 -1.631 9.150 1.00 93.62 96 ILE A O 1
ATOM 774 N N . LEU A 1 97 ? 8.987 -0.273 8.638 1.00 94.38 97 LEU A N 1
ATOM 775 C CA . LEU A 1 97 ? 8.304 -0.312 9.921 1.00 94.38 97 LEU A CA 1
ATOM 776 C C . LEU A 1 97 ? 7.042 -1.160 9.798 1.00 94.38 97 LEU A C 1
ATOM 778 O O . LEU A 1 97 ? 6.284 -1.003 8.840 1.00 94.38 97 LEU A O 1
ATOM 782 N N . VAL A 1 98 ? 6.806 -2.030 10.778 1.00 94.25 98 VAL A N 1
ATOM 783 C CA . VAL A 1 98 ? 5.594 -2.849 10.867 1.00 94.25 98 VAL A CA 1
ATOM 784 C C . VAL A 1 98 ? 4.929 -2.622 12.219 1.00 94.25 98 VAL A C 1
ATOM 786 O O . VAL A 1 98 ? 5.532 -2.843 13.274 1.00 94.25 98 VAL A O 1
ATOM 789 N N . TRP A 1 99 ? 3.667 -2.210 12.182 1.00 94.00 99 TRP A N 1
ATOM 790 C CA . TRP A 1 99 ? 2.790 -2.114 13.344 1.00 94.00 99 TRP A CA 1
ATOM 791 C C . TRP A 1 99 ? 1.716 -3.187 13.269 1.00 94.00 99 TRP A C 1
ATOM 793 O O . TRP A 1 99 ? 1.276 -3.574 12.184 1.00 94.0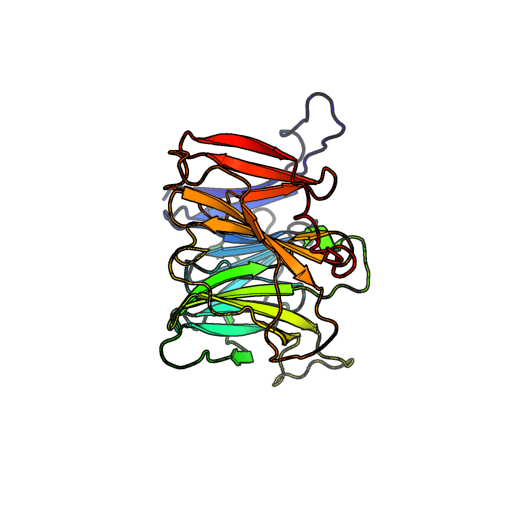0 99 TRP A O 1
ATOM 803 N N . ASP A 1 100 ? 1.229 -3.599 14.433 1.00 92.31 100 ASP A N 1
ATOM 804 C CA . ASP A 1 100 ? -0.084 -4.227 14.493 1.00 92.31 100 ASP A CA 1
ATOM 805 C C . ASP A 1 100 ? -1.155 -3.179 14.244 1.00 92.31 100 ASP A C 1
ATOM 807 O O . ASP A 1 100 ? -1.019 -2.028 14.662 1.00 92.31 100 ASP A O 1
ATOM 811 N N . PHE A 1 101 ? -2.235 -3.590 13.587 1.00 90.31 101 PHE A N 1
ATOM 812 C CA . PHE A 1 101 ? -3.403 -2.743 13.452 1.00 90.31 101 PHE A CA 1
ATOM 813 C C . PHE A 1 101 ? -3.980 -2.481 14.856 1.00 90.31 101 PHE A C 1
ATOM 815 O O . PHE A 1 101 ? -4.370 -3.434 15.538 1.00 90.31 101 PHE A O 1
ATOM 822 N N . PRO A 1 102 ? -4.018 -1.224 15.328 1.00 88.31 102 PRO A N 1
ATOM 823 C CA . PRO A 1 102 ? -4.305 -0.902 16.725 1.00 88.31 102 PRO A CA 1
ATOM 824 C C . PRO A 1 102 ? -5.819 -0.870 16.992 1.00 88.31 102 PRO A C 1
ATOM 826 O O . PRO A 1 102 ? -6.383 0.128 17.431 1.00 88.31 102 PRO A O 1
ATOM 829 N N . SER A 1 103 ? -6.503 -1.990 16.753 1.00 85.38 103 SER A N 1
ATOM 830 C CA . SER A 1 103 ? -7.959 -2.101 16.918 1.00 85.38 103 SER A CA 1
ATOM 831 C C . SER A 1 103 ? -8.437 -1.865 18.354 1.00 85.38 103 SER A C 1
ATOM 833 O O . SER A 1 103 ? -9.608 -1.585 18.560 1.00 85.38 103 SER A O 1
ATOM 835 N N . GLY A 1 104 ? -7.563 -1.983 19.359 1.00 85.62 104 GLY A N 1
ATOM 836 C CA . GLY A 1 104 ? -7.910 -1.751 20.765 1.00 85.62 104 GLY A CA 1
ATOM 837 C C . GLY A 1 104 ? -8.067 -0.278 21.160 1.00 85.62 104 GLY A C 1
ATOM 838 O O . GLY A 1 104 ? -8.550 -0.010 22.254 1.00 85.62 104 GLY A O 1
ATOM 839 N N . SER A 1 105 ? -7.662 0.668 20.307 1.00 87.88 105 SER A N 1
ATOM 840 C CA . SER A 1 105 ? -7.765 2.113 20.568 1.00 87.88 105 SER A CA 1
ATOM 841 C C . SER A 1 105 ? -8.810 2.819 19.699 1.00 87.88 105 SER A C 1
ATOM 843 O O . SER A 1 105 ? -8.835 4.047 19.647 1.00 87.88 105 SER A O 1
ATOM 845 N N . ILE A 1 106 ? -9.691 2.062 19.035 1.00 94.00 106 ILE A N 1
ATOM 846 C CA . ILE A 1 106 ? -10.883 2.617 18.382 1.00 94.00 106 ILE A CA 1
ATOM 847 C C . ILE A 1 106 ? -12.015 2.770 19.401 1.00 94.00 106 ILE A C 1
ATOM 849 O O . ILE A 1 106 ? -12.156 1.952 20.311 1.00 94.00 106 ILE A O 1
ATOM 853 N N . ALA A 1 107 ? -12.850 3.790 19.232 1.00 95.31 107 ALA A N 1
ATOM 854 C CA . ALA A 1 107 ? -14.048 3.977 20.045 1.00 95.31 107 ALA A CA 1
ATOM 855 C C . ALA A 1 107 ? -15.239 4.411 19.190 1.00 95.31 107 ALA A C 1
ATOM 857 O O . ALA A 1 107 ? -15.071 4.815 18.039 1.00 95.31 107 ALA A O 1
ATOM 858 N N . ALA A 1 108 ? -16.433 4.327 19.778 1.00 95.69 108 ALA A N 1
ATOM 859 C CA . ALA A 1 108 ? -17.651 4.868 19.191 1.00 95.69 108 ALA A CA 1
ATOM 860 C C . ALA A 1 108 ? -17.532 6.383 18.980 1.00 95.69 108 ALA A C 1
ATOM 862 O O . ALA A 1 108 ? -16.981 7.100 19.818 1.00 95.69 108 ALA A O 1
ATOM 863 N N . LEU A 1 109 ? -18.064 6.843 17.856 1.00 93.62 109 LEU A N 1
ATOM 864 C CA . LEU A 1 109 ? -18.047 8.229 17.418 1.00 93.62 109 LEU A CA 1
ATOM 865 C C . LEU A 1 109 ? -19.461 8.833 17.476 1.00 93.62 109 LEU A C 1
ATOM 867 O O . LEU A 1 109 ? -20.445 8.092 17.442 1.00 93.62 109 LEU A O 1
ATOM 871 N N . PRO A 1 110 ? -19.586 10.169 17.566 1.00 89.94 110 PRO A N 1
ATOM 872 C CA . PRO A 1 110 ? -20.867 10.842 17.356 1.00 89.94 110 PRO A CA 1
ATOM 873 C C . PRO A 1 110 ? -21.324 10.719 15.890 1.00 89.94 110 PRO A C 1
ATOM 875 O O . PRO A 1 110 ? -20.513 10.430 15.015 1.00 89.94 110 PRO A O 1
ATOM 878 N N . ASP A 1 111 ? -22.599 11.013 15.613 1.00 84.75 111 ASP A N 1
ATOM 879 C CA . ASP A 1 111 ? -23.209 10.879 14.273 1.00 84.75 111 ASP A CA 1
ATOM 880 C C . ASP A 1 111 ? -22.498 11.690 13.172 1.00 84.75 111 ASP A C 1
ATOM 882 O O . ASP A 1 111 ? -22.513 11.313 12.002 1.00 84.75 111 ASP A O 1
ATOM 886 N N . GLN A 1 112 ? -21.880 12.816 13.538 1.00 84.69 112 GLN A N 1
ATOM 887 C CA . GLN A 1 112 ? -21.107 13.676 12.638 1.00 84.69 112 GLN A CA 1
ATOM 888 C C . GLN A 1 112 ? -19.723 13.923 13.243 1.00 84.69 112 GLN A C 1
ATOM 890 O O . GLN A 1 112 ? -19.500 14.967 13.866 1.00 84.69 112 GLN A O 1
ATOM 895 N N . PRO A 1 113 ? -18.804 12.949 13.132 1.00 88.62 113 PRO A N 1
ATOM 896 C CA . PRO A 1 113 ? -17.503 13.064 13.759 1.00 88.62 113 PRO A CA 1
ATOM 897 C C . PRO A 1 113 ? -16.630 14.104 13.055 1.00 88.62 113 PRO A C 1
ATOM 899 O O . PRO A 1 113 ? -16.654 14.253 11.830 1.00 88.62 113 PRO A O 1
ATOM 902 N N . THR A 1 114 ? -15.808 14.793 13.841 1.00 88.25 114 THR A N 1
ATOM 903 C CA . THR A 1 114 ? -14.648 15.545 13.349 1.00 88.25 114 THR A CA 1
ATOM 904 C C . THR A 1 114 ? -13.366 14.760 13.609 1.00 88.25 114 THR A C 1
ATOM 906 O O . THR A 1 114 ? -13.304 13.969 14.550 1.00 88.25 114 THR A O 1
ATOM 909 N N . VAL A 1 115 ? -12.312 14.998 12.817 1.00 87.31 115 VAL A N 1
ATOM 910 C CA . VAL A 1 115 ? -11.010 14.317 12.972 1.00 87.31 115 VAL A CA 1
ATOM 911 C C . VAL A 1 115 ? -10.436 14.432 14.396 1.00 87.31 115 VAL A C 1
ATOM 913 O O . VAL A 1 115 ? -9.815 13.494 14.898 1.00 87.31 115 VAL A O 1
ATOM 916 N N . ASP A 1 116 ? -10.665 15.554 15.075 1.00 86.69 116 ASP A N 1
ATOM 917 C CA . ASP A 1 116 ? -10.172 15.787 16.437 1.00 86.69 116 ASP A CA 1
ATOM 918 C C . ASP A 1 116 ? -10.979 15.093 17.534 1.00 86.69 116 ASP A C 1
ATOM 920 O O . ASP A 1 116 ? -10.499 14.965 18.659 1.00 86.69 116 ASP A O 1
ATOM 924 N N . GLN A 1 117 ? -12.182 14.617 17.215 1.00 88.50 117 GLN A N 1
ATOM 925 C CA . GLN A 1 117 ? -12.991 13.817 18.132 1.00 88.50 117 GLN A CA 1
ATOM 926 C C . GLN A 1 117 ? -12.594 12.338 18.127 1.00 88.50 117 GLN A C 1
ATOM 928 O O . GLN A 1 117 ? -13.024 11.601 19.016 1.00 88.50 117 GLN A O 1
ATOM 933 N N . LEU A 1 118 ? -11.783 11.882 17.162 1.00 92.00 118 LEU A N 1
ATOM 934 C CA . LEU A 1 118 ? -11.304 10.504 17.178 1.00 92.00 118 LEU A CA 1
ATOM 935 C C . LEU A 1 118 ? -10.345 10.294 18.362 1.00 92.00 118 LEU A C 1
ATOM 937 O O . LEU A 1 118 ? -9.434 11.106 18.564 1.00 92.00 118 LEU A O 1
ATOM 941 N N . PRO A 1 119 ? -10.486 9.182 19.111 1.00 94.00 119 PRO A N 1
ATOM 942 C CA . PRO A 1 119 ? -9.541 8.812 20.154 1.00 94.00 119 PRO A CA 1
ATOM 943 C C . PRO A 1 119 ? -8.117 8.808 19.613 1.00 94.00 119 PRO A C 1
ATOM 945 O O . PRO A 1 119 ? -7.832 8.169 18.600 1.00 94.00 119 PRO A O 1
ATOM 948 N N . MET A 1 120 ? -7.226 9.522 20.296 1.00 94.50 120 MET A N 1
ATOM 949 C CA . MET A 1 120 ? -5.826 9.605 19.911 1.00 94.50 120 MET A CA 1
ATOM 950 C C . MET A 1 120 ? -4.989 8.615 20.723 1.00 94.50 120 MET A C 1
ATOM 952 O O . MET A 1 120 ? -5.166 8.472 21.933 1.00 94.50 120 MET A O 1
ATOM 956 N N . SER A 1 121 ? -4.049 7.934 20.079 1.00 93.88 121 SER A N 1
ATOM 957 C CA . SER A 1 121 ? -2.997 7.174 20.763 1.00 93.88 121 SER A CA 1
ATOM 958 C C . SER A 1 121 ? -1.683 7.266 19.997 1.00 93.88 121 SER A C 1
ATOM 960 O O . SER A 1 121 ? -1.686 7.462 18.787 1.00 93.88 121 SER A O 1
ATOM 962 N N . VAL A 1 122 ? -0.559 7.083 20.684 1.00 94.25 122 VAL A N 1
ATOM 963 C CA . VAL A 1 122 ? 0.755 6.963 20.037 1.00 94.25 122 VAL A CA 1
ATOM 964 C C . VAL A 1 122 ? 1.047 5.487 19.794 1.00 94.25 122 VAL A C 1
ATOM 966 O O . VAL A 1 122 ? 0.920 4.675 20.714 1.00 94.25 122 VAL A O 1
ATOM 969 N N . ILE A 1 123 ? 1.445 5.132 18.573 1.00 93.31 123 ILE A N 1
ATOM 970 C CA . ILE A 1 123 ? 1.784 3.754 18.200 1.00 93.31 123 ILE A CA 1
ATOM 971 C C . ILE A 1 123 ? 3.272 3.607 17.882 1.00 93.31 123 ILE A C 1
ATOM 973 O O . ILE A 1 123 ? 3.889 4.453 17.234 1.00 93.31 123 ILE A O 1
ATOM 977 N N . TRP A 1 124 ? 3.835 2.476 18.305 1.00 92.94 124 TRP A N 1
ATOM 978 C CA . TRP A 1 124 ? 5.237 2.116 18.099 1.00 92.94 124 TRP A CA 1
ATOM 979 C C . TRP A 1 124 ? 5.336 0.901 17.177 1.00 92.94 124 TRP A C 1
ATOM 981 O O . TRP A 1 124 ? 4.518 -0.017 17.312 1.00 92.94 124 TRP A O 1
ATOM 991 N N . PRO A 1 125 ? 6.303 0.868 16.245 1.00 93.31 125 PRO A N 1
ATOM 992 C CA . PRO A 1 125 ? 6.481 -0.290 15.384 1.00 93.31 125 PRO A CA 1
ATOM 993 C C . PRO A 1 125 ? 6.859 -1.496 16.244 1.00 93.31 125 PRO A C 1
ATOM 995 O O . PRO A 1 125 ? 7.770 -1.422 17.068 1.00 93.31 125 PRO A O 1
ATOM 998 N N . LYS A 1 126 ? 6.166 -2.618 16.044 1.00 92.19 126 LYS A N 1
ATOM 999 C CA . LYS A 1 126 ? 6.517 -3.893 16.685 1.00 92.19 126 LYS A CA 1
ATOM 1000 C C . LYS A 1 126 ? 7.735 -4.537 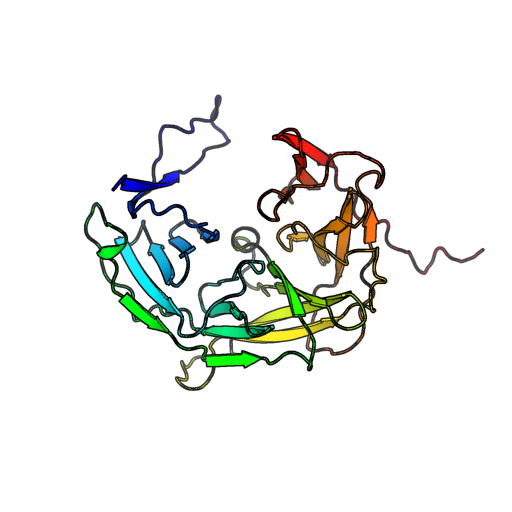16.042 1.00 92.19 126 LYS A C 1
ATOM 1002 O O . LYS A 1 126 ? 8.434 -5.318 16.677 1.00 92.19 126 LYS A O 1
ATOM 1007 N N . PHE A 1 127 ? 7.973 -4.222 14.775 1.00 91.56 127 PHE A N 1
ATOM 1008 C CA . PHE A 1 127 ? 9.115 -4.719 14.037 1.00 91.56 127 PHE A CA 1
ATOM 1009 C C . PHE A 1 127 ? 9.688 -3.619 13.148 1.00 91.56 127 PHE A C 1
ATOM 1011 O O . PHE A 1 127 ? 8.955 -2.844 12.531 1.00 91.56 127 PHE A O 1
ATOM 1018 N N . ILE A 1 128 ? 11.016 -3.554 13.113 1.00 92.06 128 ILE A N 1
ATOM 1019 C CA . ILE A 1 128 ? 11.787 -2.625 12.294 1.00 92.06 128 ILE A CA 1
ATOM 1020 C C . ILE A 1 128 ? 12.754 -3.475 11.483 1.00 92.06 128 ILE A C 1
ATOM 1022 O O . ILE A 1 128 ? 13.617 -4.144 12.049 1.00 92.06 128 ILE A O 1
ATOM 1026 N N . LEU A 1 129 ? 12.611 -3.438 10.164 1.00 90.25 129 LEU A N 1
ATOM 1027 C CA . LEU A 1 129 ? 13.539 -4.058 9.234 1.00 90.25 129 LEU A CA 1
ATOM 1028 C C . LEU A 1 129 ? 14.498 -2.976 8.721 1.00 90.25 129 LEU A C 1
ATOM 1030 O O . LEU A 1 129 ? 14.093 -2.142 7.902 1.00 90.25 129 LEU A O 1
ATOM 1034 N N . PRO A 1 130 ? 15.750 -2.932 9.210 1.00 88.25 130 PRO A N 1
ATOM 1035 C CA . PRO A 1 130 ? 16.743 -2.024 8.663 1.00 88.25 130 PRO A CA 1
ATOM 1036 C C . PRO A 1 130 ? 17.103 -2.456 7.239 1.00 88.25 130 PRO A C 1
ATOM 1038 O O . PRO A 1 130 ? 17.287 -3.644 6.968 1.00 88.25 130 PRO A O 1
ATOM 1041 N N . LEU A 1 131 ? 17.232 -1.487 6.334 1.00 84.75 131 LEU A N 1
ATOM 1042 C CA . LEU A 1 131 ? 17.838 -1.730 5.029 1.00 84.75 131 LEU A CA 1
ATOM 1043 C C . LEU A 1 131 ? 19.364 -1.648 5.114 1.00 84.75 131 LEU A C 1
ATOM 1045 O O . LEU A 1 131 ? 19.935 -1.152 6.086 1.00 84.75 131 LEU A O 1
ATOM 1049 N N . GLU A 1 132 ? 20.030 -2.162 4.082 1.00 83.81 132 GLU A N 1
ATOM 1050 C CA . GLU A 1 132 ? 21.488 -2.125 3.980 1.00 83.81 132 GLU A CA 1
ATOM 1051 C C . GLU A 1 132 ? 22.022 -0.687 4.053 1.00 83.81 132 GLU A C 1
ATOM 1053 O O . GLU A 1 132 ? 21.394 0.257 3.570 1.00 83.81 132 GLU A O 1
ATOM 1058 N N . HIS A 1 133 ? 23.225 -0.519 4.606 1.00 79.81 133 HIS A N 1
ATOM 1059 C CA . HIS A 1 133 ? 23.845 0.796 4.754 1.00 79.81 133 HIS A CA 1
ATOM 1060 C C . HIS A 1 133 ? 23.949 1.535 3.404 1.00 79.81 133 HIS A C 1
ATOM 1062 O O . HIS A 1 133 ? 24.370 0.954 2.402 1.00 79.81 133 HIS A O 1
ATOM 1068 N N . ASN A 1 134 ? 23.578 2.821 3.400 1.00 81.88 134 ASN A N 1
ATOM 1069 C CA . ASN A 1 134 ? 23.503 3.701 2.225 1.00 81.88 134 ASN A CA 1
ATOM 1070 C C . ASN A 1 134 ? 22.440 3.303 1.191 1.00 81.88 134 ASN A C 1
ATOM 1072 O O . ASN A 1 134 ? 22.498 3.759 0.053 1.00 81.88 134 ASN A O 1
ATOM 1076 N N . SER A 1 135 ? 21.471 2.474 1.580 1.00 85.94 135 SER A N 1
ATOM 1077 C CA . SER A 1 135 ? 20.289 2.216 0.763 1.00 85.94 135 SER A CA 1
ATOM 1078 C C . SER A 1 135 ? 19.207 3.250 1.036 1.00 85.94 135 SER A C 1
ATOM 1080 O O . SER A 1 135 ? 18.934 3.586 2.188 1.00 85.94 135 SER A O 1
ATOM 1082 N N . GLN A 1 136 ? 18.557 3.707 -0.026 1.00 87.31 136 GLN A N 1
ATOM 1083 C CA . GLN A 1 136 ? 17.411 4.599 0.034 1.00 87.31 136 GLN A CA 1
ATOM 1084 C C . GLN A 1 136 ? 16.165 3.878 -0.473 1.00 87.31 136 GLN A C 1
ATOM 1086 O O . GLN A 1 136 ? 16.193 3.282 -1.552 1.00 87.31 136 GLN A O 1
ATOM 1091 N N . VAL A 1 137 ? 15.058 3.958 0.269 1.00 85.38 137 VAL A N 1
ATOM 1092 C CA . VAL A 1 137 ? 13.764 3.548 -0.284 1.00 85.38 137 VAL A CA 1
ATOM 1093 C C . VAL A 1 137 ? 13.244 4.650 -1.185 1.00 85.38 137 VAL A C 1
ATOM 1095 O O . VAL A 1 137 ? 13.104 5.801 -0.768 1.00 85.38 137 VAL A O 1
ATOM 1098 N N . VAL A 1 138 ? 12.933 4.273 -2.418 1.00 84.38 138 VAL A N 1
ATOM 1099 C CA . VAL A 1 138 ? 12.451 5.208 -3.428 1.00 84.38 138 VAL A CA 1
ATOM 1100 C C . VAL A 1 138 ? 10.923 5.247 -3.456 1.00 84.38 138 VAL A C 1
ATOM 1102 O O . VAL A 1 138 ? 10.338 6.323 -3.467 1.00 84.38 138 VAL A O 1
ATOM 1105 N N . TRP A 1 139 ? 10.271 4.083 -3.437 1.00 86.44 139 TRP A N 1
ATOM 1106 C CA . TRP A 1 139 ? 8.816 3.942 -3.319 1.00 86.44 139 TRP A CA 1
ATOM 1107 C C . TRP A 1 139 ? 8.452 2.550 -2.817 1.00 86.44 139 TRP A C 1
ATOM 1109 O O . TRP A 1 139 ? 9.250 1.608 -2.867 1.00 86.44 139 TRP A O 1
ATOM 1119 N N . MET A 1 140 ? 7.195 2.432 -2.402 1.00 89.12 140 MET A N 1
ATOM 1120 C CA . MET A 1 140 ? 6.550 1.189 -2.018 1.00 89.12 140 MET A CA 1
ATOM 1121 C C . MET A 1 140 ? 5.209 1.068 -2.746 1.00 89.12 140 MET A C 1
ATOM 1123 O O . MET A 1 140 ? 4.432 2.022 -2.788 1.00 89.12 140 MET A O 1
ATOM 1127 N N . ALA A 1 141 ? 4.949 -0.102 -3.323 1.00 88.69 141 ALA A N 1
ATOM 1128 C CA . ALA A 1 141 ? 3.672 -0.471 -3.919 1.00 88.69 141 ALA A CA 1
ATOM 1129 C C . ALA A 1 141 ? 3.165 -1.743 -3.249 1.00 88.69 141 ALA A C 1
ATOM 1131 O O . ALA A 1 141 ? 3.949 -2.614 -2.883 1.00 88.69 141 ALA A O 1
ATOM 1132 N N . ALA A 1 142 ? 1.854 -1.868 -3.097 1.00 89.50 142 ALA A N 1
ATOM 1133 C CA . ALA A 1 142 ? 1.254 -3.031 -2.463 1.00 89.50 142 ALA A CA 1
ATOM 1134 C C . ALA A 1 142 ? 0.018 -3.500 -3.222 1.00 89.50 142 ALA A C 1
ATOM 1136 O O . ALA A 1 142 ? -0.592 -2.733 -3.976 1.00 89.50 142 ALA A O 1
ATOM 1137 N N . THR A 1 143 ? -0.347 -4.761 -3.007 1.00 87.88 143 THR A N 1
ATOM 1138 C CA . THR A 1 143 ? -1.596 -5.325 -3.523 1.00 87.88 143 THR A CA 1
ATOM 1139 C C . THR A 1 143 ? -2.798 -4.591 -2.929 1.00 87.88 143 THR A C 1
ATOM 1141 O O . THR A 1 143 ? -2.891 -4.540 -1.699 1.00 87.88 143 THR A O 1
ATOM 1144 N N . PRO A 1 144 ? -3.713 -4.031 -3.747 1.00 80.25 144 PRO A N 1
ATOM 1145 C CA . PRO A 1 144 ? -4.888 -3.328 -3.244 1.00 80.25 144 PRO A CA 1
ATOM 1146 C C . PRO A 1 144 ? -5.836 -4.252 -2.482 1.00 80.25 144 PRO A C 1
ATOM 1148 O O . PRO A 1 144 ? -6.122 -5.354 -2.941 1.00 80.25 144 PRO A O 1
ATOM 1151 N N . GLU A 1 145 ? -6.433 -3.745 -1.402 1.00 76.44 145 GLU A N 1
ATOM 1152 C CA . GLU A 1 145 ? -7.370 -4.515 -0.570 1.00 76.44 145 GLU A CA 1
ATOM 1153 C C . GLU A 1 145 ? -8.592 -5.036 -1.349 1.00 76.44 145 GLU A C 1
ATOM 1155 O O . GLU A 1 145 ? -9.081 -6.133 -1.109 1.00 76.44 145 GLU A O 1
ATOM 1160 N N . TRP A 1 146 ? -9.090 -4.288 -2.336 1.00 73.06 146 TRP A N 1
ATOM 1161 C CA . TRP A 1 146 ? -10.268 -4.698 -3.107 1.00 73.06 146 TRP A CA 1
ATOM 1162 C C . TRP A 1 146 ? -10.004 -5.875 -4.057 1.00 73.06 146 TRP A C 1
ATOM 1164 O O . TRP A 1 146 ? -10.949 -6.585 -4.401 1.00 73.06 146 TRP A O 1
ATOM 1174 N N . GLN A 1 147 ? -8.748 -6.125 -4.454 1.00 70.75 147 GLN A N 1
ATOM 1175 C CA . GLN A 1 147 ? -8.400 -7.318 -5.238 1.00 70.75 147 GLN A CA 1
ATOM 1176 C C . GLN A 1 147 ? -8.532 -8.607 -4.420 1.00 70.75 147 GLN A C 1
ATOM 1178 O O . GLN A 1 147 ? -8.476 -9.700 -4.979 1.00 70.75 147 GLN A O 1
ATOM 1183 N N . HIS A 1 148 ? -8.764 -8.472 -3.112 1.00 65.56 148 HIS A N 1
ATOM 1184 C CA . HIS A 1 148 ? -8.798 -9.570 -2.161 1.00 65.56 148 HIS A CA 1
ATOM 1185 C C . HIS A 1 148 ? -10.209 -10.047 -1.801 1.00 65.56 148 HIS A C 1
ATOM 1187 O O . HIS A 1 148 ? -10.382 -10.952 -0.992 1.00 65.56 148 HIS A O 1
ATOM 1193 N N . LYS A 1 149 ? -11.255 -9.476 -2.409 1.00 57.06 149 LYS A N 1
ATOM 1194 C CA . LYS A 1 149 ? -12.647 -9.786 -2.040 1.00 57.06 149 LYS A CA 1
ATOM 1195 C C . LYS A 1 149 ? -13.108 -11.216 -2.371 1.00 57.06 149 LYS A C 1
ATOM 1197 O O . LYS A 1 149 ? -14.158 -11.617 -1.880 1.00 57.06 149 LYS A O 1
ATOM 1202 N N . SER A 1 150 ? -12.374 -11.982 -3.184 1.00 50.25 150 SER A N 1
ATOM 1203 C CA . SER A 1 150 ? -12.843 -13.267 -3.735 1.00 50.25 150 SER A CA 1
ATOM 1204 C C . SER A 1 150 ? -12.137 -14.528 -3.219 1.00 50.25 150 SER A C 1
ATOM 1206 O O . SER A 1 150 ? -12.565 -15.624 -3.573 1.00 50.25 150 SER A O 1
ATOM 1208 N N . SER A 1 151 ? -11.095 -14.426 -2.388 1.00 47.19 151 SER A N 1
ATOM 1209 C CA . SER A 1 151 ? -10.319 -15.592 -1.936 1.00 47.19 151 SER A CA 1
ATOM 1210 C C . SER A 1 151 ? -10.073 -15.547 -0.428 1.00 47.19 151 SER A C 1
ATOM 1212 O O . SER A 1 151 ? -9.609 -14.547 0.106 1.00 47.19 151 SER A O 1
ATOM 1214 N N . ALA A 1 152 ? -10.387 -16.638 0.272 1.00 43.56 152 ALA A N 1
ATOM 1215 C CA . ALA A 1 152 ? -10.121 -16.794 1.705 1.00 43.56 152 ALA A CA 1
ATOM 1216 C C . ALA A 1 152 ? -8.625 -17.018 2.019 1.00 43.56 152 ALA A C 1
ATOM 1218 O O . ALA A 1 152 ? -8.212 -16.910 3.171 1.00 43.56 152 ALA A O 1
ATOM 1219 N N . GLU A 1 153 ? -7.816 -17.302 0.997 1.00 52.69 153 GLU A N 1
ATOM 1220 C CA . GLU A 1 153 ? -6.371 -17.502 1.076 1.00 52.69 153 GLU A CA 1
ATOM 1221 C C . GLU A 1 153 ? -5.688 -16.375 0.306 1.00 52.69 153 GLU A C 1
ATOM 1223 O O . GLU A 1 153 ? -5.569 -16.428 -0.923 1.00 52.69 153 GLU A O 1
ATOM 1228 N N . LEU A 1 154 ? -5.308 -15.293 0.980 1.00 58.34 154 LEU A N 1
ATOM 1229 C CA . LEU A 1 154 ? -4.698 -14.165 0.287 1.00 58.34 154 LEU A CA 1
ATOM 1230 C C . LEU A 1 154 ? -3.427 -13.705 0.966 1.00 58.34 154 LEU A C 1
ATOM 1232 O O . LEU A 1 154 ? -3.418 -13.048 2.003 1.00 58.34 154 LEU A O 1
ATOM 1236 N N . ASP A 1 155 ? -2.342 -14.052 0.292 1.00 72.81 155 ASP A N 1
ATOM 1237 C CA . ASP A 1 155 ? -1.035 -13.474 0.492 1.00 72.81 155 ASP A CA 1
ATOM 1238 C C . ASP A 1 155 ? -1.055 -12.047 -0.051 1.00 72.81 155 ASP A C 1
ATOM 1240 O O . ASP A 1 155 ? -1.187 -11.808 -1.256 1.00 72.81 155 ASP A O 1
ATOM 1244 N N . HIS A 1 156 ? -0.962 -11.078 0.852 1.00 86.69 156 HIS A N 1
ATOM 1245 C CA . HIS A 1 156 ? -0.752 -9.695 0.459 1.00 86.69 156 HIS A CA 1
ATOM 1246 C C . HIS A 1 156 ? 0.715 -9.509 0.094 1.00 86.69 156 HIS A C 1
ATOM 1248 O O . HIS A 1 156 ? 1.595 -10.050 0.763 1.00 86.69 156 HIS A O 1
ATOM 1254 N N . HIS A 1 157 ? 0.984 -8.721 -0.941 1.00 90.75 157 HIS A N 1
ATOM 1255 C CA . HIS A 1 157 ? 2.346 -8.506 -1.414 1.00 90.75 157 HIS A CA 1
ATOM 1256 C C . HIS A 1 157 ? 2.701 -7.029 -1.418 1.00 90.75 157 HIS A C 1
ATOM 1258 O O . HIS A 1 157 ? 1.866 -6.168 -1.705 1.00 90.75 157 HIS A O 1
ATOM 1264 N N . ILE A 1 158 ? 3.962 -6.755 -1.113 1.00 92.69 158 ILE A N 1
ATOM 1265 C CA . ILE A 1 158 ? 4.562 -5.429 -1.123 1.00 92.69 158 ILE A CA 1
ATOM 1266 C C . ILE A 1 158 ? 5.801 -5.498 -2.007 1.00 92.69 158 ILE A C 1
ATOM 1268 O O . ILE A 1 158 ? 6.651 -6.361 -1.824 1.00 92.69 158 ILE A O 1
ATOM 1272 N N . CYS A 1 159 ? 5.920 -4.574 -2.949 1.00 91.69 159 CYS A N 1
ATOM 1273 C CA . CYS A 1 159 ? 7.128 -4.355 -3.725 1.00 91.69 159 CYS A CA 1
ATOM 1274 C C . CYS A 1 159 ? 7.767 -3.040 -3.280 1.00 91.69 159 CYS A C 1
ATOM 1276 O O . CYS A 1 159 ? 7.102 -2.002 -3.236 1.00 91.69 159 CYS A O 1
ATOM 1278 N N . ILE A 1 160 ? 9.057 -3.081 -2.965 1.00 90.69 160 ILE A N 1
ATOM 1279 C CA . ILE A 1 160 ? 9.837 -1.924 -2.525 1.00 90.69 160 ILE A CA 1
ATOM 1280 C C . ILE A 1 160 ? 10.970 -1.703 -3.512 1.00 90.69 160 ILE A C 1
ATOM 1282 O O . ILE A 1 160 ? 11.723 -2.626 -3.810 1.00 90.69 160 ILE A O 1
ATOM 1286 N N . SER A 1 161 ? 11.117 -0.472 -3.992 1.00 89.00 161 SER A N 1
ATOM 1287 C CA . SER A 1 161 ? 12.283 -0.068 -4.773 1.00 89.00 161 SER A CA 1
ATOM 1288 C C . SER A 1 161 ? 13.345 0.520 -3.863 1.00 89.00 161 SER A C 1
ATOM 1290 O O . SER A 1 161 ? 13.098 1.500 -3.159 1.00 89.00 161 SER A O 1
ATOM 1292 N N . VAL A 1 162 ? 14.543 -0.048 -3.929 1.00 88.75 162 VAL A N 1
ATOM 1293 C CA . VAL A 1 162 ? 15.697 0.317 -3.112 1.00 88.75 162 VAL A CA 1
ATOM 1294 C C . VAL A 1 162 ? 16.825 0.797 -4.024 1.00 88.75 162 VAL A C 1
ATOM 1296 O O . VAL A 1 162 ? 17.163 0.128 -4.998 1.00 88.75 162 VAL A O 1
ATOM 1299 N N . GLN A 1 163 ? 17.409 1.954 -3.717 1.00 86.50 163 GLN A N 1
ATOM 1300 C CA . GLN A 1 163 ? 18.524 2.543 -4.456 1.00 86.50 163 GLN A CA 1
ATOM 1301 C C . GLN A 1 163 ? 19.804 2.539 -3.615 1.00 86.50 163 GLN A C 1
ATOM 1303 O O . GLN A 1 163 ? 19.788 3.002 -2.477 1.00 86.50 163 GLN A O 1
ATOM 1308 N N . ARG A 1 164 ? 20.911 2.039 -4.181 1.00 80.81 164 ARG A N 1
ATOM 1309 C CA . ARG A 1 164 ? 22.250 2.052 -3.554 1.00 80.81 164 ARG A CA 1
ATOM 1310 C C . ARG A 1 164 ? 23.365 2.323 -4.577 1.00 80.81 164 ARG A C 1
ATOM 1312 O O . ARG A 1 164 ? 23.834 3.452 -4.672 1.00 80.81 164 ARG A O 1
ATOM 1319 N N . HIS A 1 165 ? 23.749 1.310 -5.364 1.00 76.44 165 HIS A N 1
ATOM 1320 C CA . HIS A 1 165 ? 24.671 1.408 -6.521 1.00 76.44 165 HIS A CA 1
ATOM 1321 C C . HIS A 1 165 ? 23.961 1.231 -7.876 1.00 76.44 165 HIS A C 1
ATOM 1323 O O . HIS A 1 165 ? 24.559 1.368 -8.936 1.00 76.44 165 HIS A O 1
ATOM 1329 N N . GLY A 1 166 ? 22.656 1.007 -7.799 1.00 77.81 166 GLY A N 1
ATOM 1330 C CA . GLY A 1 166 ? 21.673 0.876 -8.859 1.00 77.81 166 GLY A CA 1
ATOM 1331 C C . GLY A 1 166 ? 20.302 0.821 -8.185 1.00 77.81 166 GLY A C 1
ATOM 1332 O O . GLY A 1 166 ? 20.198 1.056 -6.971 1.00 77.81 166 GLY A O 1
ATOM 1333 N N . THR A 1 167 ? 19.257 0.511 -8.943 1.00 83.75 167 THR A N 1
ATOM 1334 C CA . THR A 1 167 ? 17.912 0.324 -8.384 1.00 83.75 167 THR A CA 1
ATOM 1335 C C . THR A 1 167 ? 17.562 -1.157 -8.371 1.00 83.75 167 THR A C 1
ATOM 1337 O O . THR A 1 167 ? 17.655 -1.821 -9.393 1.00 83.75 167 THR A O 1
ATOM 1340 N N . GLN A 1 168 ? 17.144 -1.686 -7.225 1.00 87.25 168 GLN A N 1
ATOM 1341 C CA . GLN A 1 168 ? 16.615 -3.044 -7.099 1.00 87.25 168 GLN A CA 1
ATOM 1342 C C . GLN A 1 168 ? 15.176 -2.983 -6.611 1.00 87.25 168 GLN A C 1
ATOM 1344 O O . GLN A 1 168 ? 14.845 -2.174 -5.745 1.00 87.25 168 GLN A O 1
ATOM 1349 N N . MET A 1 169 ? 14.331 -3.874 -7.115 1.00 89.81 169 MET A N 1
ATOM 1350 C CA . MET A 1 169 ? 13.022 -4.117 -6.520 1.00 89.81 169 MET A CA 1
ATOM 1351 C C . MET A 1 169 ? 13.095 -5.345 -5.628 1.00 89.81 169 MET A C 1
ATOM 1353 O O . MET A 1 169 ? 13.680 -6.357 -6.006 1.00 89.81 169 MET A O 1
ATOM 1357 N N . ARG A 1 170 ? 12.493 -5.250 -4.446 1.00 91.56 170 ARG A N 1
ATOM 1358 C CA . ARG A 1 170 ? 12.372 -6.335 -3.475 1.00 91.56 170 ARG A CA 1
ATOM 1359 C C . ARG A 1 170 ? 10.903 -6.641 -3.262 1.00 91.56 170 ARG A C 1
ATOM 1361 O O . ARG A 1 170 ? 10.123 -5.737 -2.953 1.00 91.56 170 ARG A O 1
ATOM 1368 N N . LEU A 1 171 ? 10.536 -7.901 -3.447 1.00 93.25 171 LEU A N 1
ATOM 1369 C CA . LEU A 1 171 ? 9.175 -8.383 -3.296 1.00 93.25 171 LEU A CA 1
ATOM 1370 C C . LEU A 1 171 ? 9.034 -9.074 -1.942 1.00 93.25 171 LEU A C 1
ATOM 1372 O O . LEU A 1 171 ? 9.805 -9.965 -1.598 1.00 93.25 171 LEU A O 1
ATOM 1376 N N . TYR A 1 172 ? 8.023 -8.677 -1.183 1.00 92.88 172 TYR A N 1
ATOM 1377 C CA . TYR A 1 172 ? 7.701 -9.218 0.127 1.00 92.88 172 TYR A CA 1
ATOM 1378 C C . TYR A 1 172 ? 6.284 -9.776 0.122 1.00 92.88 172 TYR A C 1
ATOM 1380 O O . TYR A 1 172 ? 5.362 -9.142 -0.389 1.00 92.88 172 TYR A O 1
ATOM 1388 N N . SER A 1 173 ? 6.103 -10.931 0.754 1.00 90.88 173 SER A N 1
ATOM 1389 C CA . SER A 1 173 ? 4.796 -11.396 1.212 1.00 90.88 173 SER A CA 1
ATOM 1390 C C . SER A 1 173 ? 4.537 -10.889 2.625 1.00 90.88 173 SER A C 1
ATOM 1392 O O . SER A 1 173 ? 5.396 -11.014 3.497 1.00 90.88 173 SER A O 1
ATOM 1394 N N . VAL A 1 174 ? 3.339 -10.378 2.883 1.00 89.69 174 VAL A N 1
ATOM 1395 C CA . VAL A 1 174 ? 2.854 -10.072 4.229 1.00 89.69 174 VAL A CA 1
ATOM 1396 C C . VAL A 1 174 ? 2.115 -11.303 4.734 1.00 89.69 174 VAL A C 1
ATOM 1398 O O . VAL A 1 174 ? 0.987 -11.575 4.325 1.00 89.69 174 VAL A O 1
ATOM 1401 N N . LYS A 1 175 ? 2.767 -12.073 5.603 1.00 87.19 175 LYS A N 1
ATOM 1402 C CA . LYS A 1 175 ? 2.217 -13.323 6.130 1.00 87.19 175 LYS A CA 1
ATOM 1403 C C . LYS A 1 175 ? 1.684 -13.093 7.542 1.00 87.19 175 LYS A C 1
ATOM 1405 O O . LYS A 1 175 ? 2.431 -12.563 8.370 1.00 87.19 175 LYS A O 1
ATOM 1410 N N . PRO A 1 176 ? 0.432 -13.479 7.850 1.00 85.06 176 PRO A N 1
ATOM 1411 C CA . PRO A 1 176 ? -0.054 -13.431 9.218 1.00 85.06 176 PRO A CA 1
ATOM 1412 C C . PRO A 1 176 ? 0.773 -14.383 10.079 1.00 85.06 176 PRO A C 1
ATOM 1414 O O . PRO A 1 176 ? 1.273 -15.412 9.615 1.00 85.06 176 PRO A O 1
ATOM 1417 N N . ARG A 1 177 ? 0.905 -14.060 11.358 1.00 81.00 177 ARG A N 1
ATOM 1418 C CA . ARG A 1 177 ? 1.523 -14.963 12.316 1.00 81.00 177 ARG A CA 1
ATOM 1419 C C . ARG A 1 177 ? 0.635 -16.197 12.473 1.00 81.00 177 ARG A C 1
ATOM 1421 O O . ARG A 1 177 ? -0.501 -16.090 12.924 1.00 81.00 177 ARG A O 1
ATOM 1428 N N . GLY A 1 178 ? 1.156 -17.369 12.116 1.00 69.00 178 GLY A N 1
ATOM 1429 C CA . GLY A 1 178 ? 0.474 -18.634 12.382 1.00 69.00 178 GLY A CA 1
ATOM 1430 C C . GLY A 1 178 ? 0.260 -18.839 13.888 1.00 69.00 178 GLY A C 1
ATOM 1431 O O . GLY A 1 178 ? 1.192 -18.657 14.670 1.00 69.00 178 GLY A O 1
ATOM 1432 N N . GLY A 1 179 ? -0.960 -19.205 14.296 1.00 65.12 179 GLY A N 1
ATOM 1433 C CA . GLY A 1 179 ? -1.334 -19.470 15.694 1.00 65.12 179 GLY A CA 1
ATOM 1434 C C . GLY A 1 179 ? -2.570 -18.689 16.163 1.00 65.12 179 GLY A C 1
ATOM 1435 O O . GLY A 1 179 ? -2.941 -17.678 15.580 1.00 65.12 179 GLY A O 1
ATOM 1436 N N . THR A 1 180 ? -3.229 -19.166 17.223 1.00 59.84 180 THR A N 1
ATOM 1437 C CA . THR A 1 180 ? -4.529 -18.643 17.702 1.00 59.84 180 THR A CA 1
ATOM 1438 C C . THR A 1 180 ? -4.433 -17.658 18.875 1.00 59.84 180 THR A C 1
ATOM 1440 O O . THR A 1 180 ? -5.456 -17.291 19.446 1.00 59.84 180 THR A O 1
ATOM 1443 N N . GLY A 1 181 ? -3.231 -17.231 19.268 1.00 65.56 181 GLY A N 1
ATOM 1444 C CA . GLY A 1 181 ? -3.025 -16.295 20.380 1.00 65.56 181 GLY A CA 1
ATOM 1445 C C . GLY A 1 181 ? -2.466 -14.959 19.910 1.00 65.56 181 GLY A C 1
ATOM 1446 O O . GLY A 1 181 ? -1.620 -14.944 19.019 1.00 65.56 181 GLY A O 1
ATOM 1447 N N . VAL A 1 182 ? -2.901 -13.856 20.530 1.00 69.75 182 VAL A N 1
ATOM 1448 C CA . VAL A 1 182 ? -2.236 -12.543 20.447 1.00 69.75 182 VAL A CA 1
ATOM 1449 C C . VAL A 1 182 ? -1.028 -12.575 21.384 1.00 69.75 182 VAL A C 1
ATOM 1451 O O . VAL A 1 182 ? -1.132 -13.001 22.528 1.00 69.75 182 VAL A O 1
ATOM 1454 N N . ASP A 1 183 ? 0.123 -12.136 20.888 1.00 79.50 183 ASP A N 1
ATOM 1455 C CA . ASP A 1 183 ? 1.389 -12.096 21.621 1.00 79.50 183 ASP A CA 1
ATOM 1456 C C . ASP A 1 183 ? 1.788 -10.624 21.606 1.00 79.50 183 ASP A C 1
ATOM 1458 O O . ASP A 1 183 ? 1.883 -10.036 20.518 1.00 79.50 183 ASP A O 1
ATOM 1462 N N . PRO A 1 184 ? 1.935 -9.996 22.779 1.00 80.38 184 PRO A N 1
ATOM 1463 C CA . PRO A 1 184 ? 2.214 -8.573 22.853 1.00 80.38 184 PRO A CA 1
ATOM 1464 C C . PRO A 1 184 ? 3.591 -8.204 22.282 1.00 80.38 184 PRO A C 1
ATOM 1466 O O . PRO A 1 184 ? 3.760 -7.065 21.854 1.00 80.38 184 PRO A O 1
ATOM 1469 N N . PHE A 1 185 ? 4.541 -9.141 22.215 1.00 81.56 185 PHE A N 1
ATOM 1470 C CA . PHE A 1 185 ? 5.926 -8.892 21.810 1.00 81.56 185 PHE A CA 1
ATOM 1471 C C . PHE A 1 185 ? 6.209 -9.208 20.342 1.00 81.56 185 PHE A C 1
ATOM 1473 O O . PHE A 1 185 ? 7.143 -8.654 19.769 1.00 81.56 185 PHE A O 1
ATOM 1480 N N . LEU A 1 186 ? 5.412 -10.076 19.721 1.00 85.25 186 LEU A N 1
ATOM 1481 C CA . LEU A 1 186 ? 5.552 -10.410 18.304 1.00 85.25 186 LEU A CA 1
ATOM 1482 C C . LEU A 1 186 ? 4.531 -9.635 17.455 1.00 85.25 186 LEU A C 1
ATOM 1484 O O . LEU A 1 186 ? 3.394 -9.439 17.902 1.00 85.25 186 LEU A O 1
ATOM 1488 N N . PRO A 1 187 ? 4.888 -9.215 16.227 1.00 87.81 187 PRO A N 1
ATOM 1489 C CA . PRO A 1 187 ? 3.918 -8.639 15.307 1.00 87.81 187 PRO A CA 1
ATOM 1490 C C . PRO A 1 187 ? 2.904 -9.699 14.852 1.00 87.81 187 PRO A C 1
ATOM 1492 O O . PRO A 1 187 ? 3.177 -10.905 14.850 1.00 87.81 187 PRO A O 1
ATOM 1495 N N . ASN A 1 188 ? 1.716 -9.241 14.472 1.00 88.69 188 ASN A N 1
ATOM 1496 C CA . ASN A 1 188 ? 0.639 -10.063 13.925 1.00 88.69 188 ASN A CA 1
ATOM 1497 C C . ASN A 1 188 ? 0.884 -10.455 12.469 1.00 88.69 188 ASN A C 1
ATOM 1499 O O . ASN A 1 188 ? 0.280 -11.416 11.998 1.00 88.69 188 ASN A O 1
ATOM 1503 N N . SER A 1 189 ? 1.762 -9.737 11.767 1.00 88.88 189 SER A N 1
ATOM 1504 C CA . SER A 1 189 ? 2.206 -10.100 10.424 1.00 88.88 189 SER A CA 1
ATOM 1505 C C . SER A 1 189 ? 3.707 -9.892 10.273 1.00 88.88 189 SER A C 1
ATOM 1507 O O . SER A 1 189 ? 4.283 -8.979 10.864 1.00 88.88 189 SER A O 1
ATOM 1509 N N . PHE A 1 190 ? 4.326 -10.717 9.438 1.00 88.88 190 PHE A N 1
ATOM 1510 C CA . PHE A 1 190 ? 5.736 -10.622 9.081 1.00 88.88 190 PHE A CA 1
ATOM 1511 C C . PHE A 1 190 ? 5.887 -10.317 7.597 1.00 88.88 190 PHE A C 1
ATOM 1513 O O . PHE A 1 190 ? 5.100 -10.782 6.771 1.00 88.88 190 PHE A O 1
ATOM 1520 N N . LEU A 1 191 ? 6.934 -9.562 7.269 1.00 90.88 191 LEU A N 1
ATOM 1521 C CA . LEU A 1 191 ? 7.404 -9.429 5.899 1.00 90.88 191 LEU A CA 1
ATOM 1522 C C . LEU A 1 191 ? 8.350 -10.585 5.601 1.00 90.88 191 LEU A C 1
ATOM 1524 O O . LEU A 1 191 ? 9.394 -10.722 6.234 1.00 90.88 191 LEU A O 1
ATOM 1528 N N . VAL A 1 192 ? 7.969 -11.413 4.639 1.00 90.62 192 VAL A N 1
ATOM 1529 C CA . VAL A 1 192 ? 8.773 -12.530 4.152 1.00 90.62 192 VAL A CA 1
ATOM 1530 C C . VAL A 1 192 ? 9.278 -12.157 2.768 1.00 90.62 192 VAL A C 1
ATOM 1532 O O . VAL A 1 192 ? 8.476 -11.993 1.850 1.00 90.62 192 VAL A O 1
ATOM 1535 N N . GLU A 1 193 ? 10.590 -11.977 2.622 1.00 91.44 193 GLU A N 1
ATOM 1536 C CA . GLU A 1 193 ? 11.191 -11.655 1.324 1.00 91.44 193 GLU A CA 1
ATOM 1537 C C . GLU A 1 193 ? 11.012 -12.834 0.366 1.00 91.44 193 GLU A C 1
ATOM 1539 O O . GLU A 1 193 ? 11.400 -13.959 0.671 1.00 91.44 193 GLU A O 1
ATOM 1544 N N . GLY A 1 194 ? 10.361 -12.563 -0.760 1.00 89.56 194 GLY A N 1
ATOM 1545 C CA . GLY A 1 194 ? 10.052 -13.521 -1.815 1.00 89.56 194 GLY A CA 1
ATOM 1546 C C . GLY A 1 194 ? 10.948 -13.382 -3.044 1.00 89.56 194 GLY A C 1
ATOM 1547 O O . GLY A 1 194 ? 10.727 -14.078 -4.029 1.00 89.56 194 GLY A O 1
ATOM 1548 N N . GLY A 1 195 ? 11.931 -12.479 -3.005 1.00 90.44 195 GLY A N 1
ATOM 1549 C CA . GLY A 1 195 ? 12.918 -12.292 -4.062 1.00 90.44 195 GLY A CA 1
ATOM 1550 C C . GLY A 1 195 ? 13.278 -10.830 -4.307 1.00 90.44 195 GLY A C 1
ATOM 1551 O O . GLY A 1 195 ? 12.572 -9.903 -3.898 1.00 90.44 195 GLY A O 1
ATOM 1552 N N . ARG A 1 196 ? 14.387 -10.629 -5.022 1.00 90.75 196 ARG A N 1
ATOM 1553 C CA . ARG A 1 196 ? 14.883 -9.305 -5.428 1.00 90.75 196 ARG A CA 1
ATOM 1554 C C . ARG A 1 196 ? 15.313 -9.298 -6.887 1.00 90.75 196 ARG A C 1
ATOM 1556 O O . ARG A 1 196 ? 15.825 -10.295 -7.365 1.00 90.75 196 ARG A O 1
ATOM 1563 N N . THR A 1 197 ? 15.133 -8.208 -7.616 1.00 89.19 197 THR A N 1
ATOM 1564 C CA . THR A 1 197 ? 15.609 -8.132 -9.008 1.00 89.19 197 THR A CA 1
ATOM 1565 C C . THR A 1 197 ? 17.122 -7.924 -9.070 1.00 89.19 197 THR A C 1
ATOM 1567 O O . THR A 1 197 ? 17.748 -7.526 -8.084 1.00 89.19 197 THR A O 1
ATOM 1570 N N . GLN A 1 198 ? 17.714 -8.141 -10.250 1.00 85.69 198 GLN A N 1
ATOM 1571 C CA . GLN A 1 198 ? 19.064 -7.642 -10.539 1.00 85.69 198 GLN A CA 1
ATOM 1572 C C . GLN A 1 198 ? 19.123 -6.118 -10.347 1.00 85.69 198 GLN A C 1
ATOM 1574 O O . GLN A 1 198 ? 18.086 -5.442 -10.358 1.00 85.69 198 GLN A O 1
ATOM 1579 N N . GLU A 1 199 ? 20.334 -5.584 -10.148 1.00 79.75 199 GLU A N 1
ATOM 1580 C CA . GLU A 1 199 ? 20.539 -4.137 -10.199 1.00 79.75 199 GLU A CA 1
ATOM 1581 C C . GLU A 1 199 ? 20.128 -3.637 -11.580 1.00 79.75 199 GLU A C 1
ATOM 1583 O O . GLU A 1 199 ? 20.678 -4.045 -12.598 1.00 79.75 199 GLU A O 1
ATOM 1588 N N . LEU A 1 200 ? 19.121 -2.776 -11.595 1.00 71.75 200 LEU A N 1
ATOM 1589 C CA . LEU A 1 200 ? 18.692 -2.068 -12.782 1.00 71.75 200 LEU A CA 1
ATOM 1590 C C . LEU A 1 200 ? 19.678 -0.920 -12.996 1.00 71.75 200 LEU A C 1
ATOM 1592 O O . LEU A 1 200 ? 19.936 -0.144 -12.062 1.00 71.75 200 LEU A O 1
ATOM 1596 N N . GLU A 1 201 ? 20.229 -0.814 -14.207 1.00 58.50 201 GLU A N 1
ATOM 1597 C CA . GLU A 1 201 ? 21.084 0.313 -14.570 1.00 58.50 201 GLU A CA 1
ATOM 1598 C C . GLU A 1 201 ? 20.320 1.633 -14.377 1.00 58.50 201 GLU A C 1
ATOM 1600 O O . GLU A 1 201 ? 19.086 1.699 -14.457 1.00 58.50 201 GLU A O 1
ATOM 1605 N N . ALA A 1 202 ? 21.060 2.706 -14.087 1.00 47.66 202 ALA A N 1
ATOM 1606 C CA . ALA A 1 202 ? 20.507 4.045 -13.922 1.00 47.66 202 ALA A CA 1
ATOM 1607 C C . ALA A 1 202 ? 19.881 4.532 -15.245 1.00 47.66 202 ALA A C 1
ATOM 1609 O O . ALA A 1 202 ? 20.531 5.170 -16.064 1.00 47.66 202 ALA A O 1
ATOM 1610 N N . GLY A 1 203 ? 18.616 4.188 -15.472 1.00 48.06 203 GLY A N 1
ATOM 1611 C CA . GLY A 1 203 ? 17.969 4.319 -16.777 1.00 48.06 203 GLY A CA 1
ATOM 1612 C C . GLY A 1 203 ? 16.651 3.558 -16.841 1.00 48.06 203 GLY A C 1
ATOM 1613 O O . GLY A 1 203 ? 15.649 4.134 -17.254 1.00 48.06 203 GLY A O 1
ATOM 1614 N N . ASP A 1 204 ? 16.624 2.330 -16.322 1.00 56.12 204 ASP A N 1
ATOM 1615 C CA . ASP A 1 204 ? 15.466 1.447 -16.505 1.00 56.12 204 ASP A CA 1
ATOM 1616 C C . ASP A 1 204 ? 14.294 1.808 -15.585 1.00 56.12 204 ASP A C 1
ATOM 1618 O O . ASP A 1 204 ? 13.159 1.838 -16.032 1.00 56.12 204 ASP A O 1
ATOM 1622 N N . MET A 1 205 ? 14.545 2.159 -14.318 1.00 53.78 205 MET A N 1
ATOM 1623 C CA . MET A 1 205 ? 13.505 2.498 -13.317 1.00 53.78 205 MET A CA 1
ATOM 1624 C C . MET A 1 205 ? 14.003 3.501 -12.253 1.00 53.78 205 MET A C 1
ATOM 1626 O O . MET A 1 205 ? 13.412 3.648 -11.182 1.00 53.78 205 MET A O 1
ATOM 1630 N N . SER A 1 206 ? 15.142 4.163 -12.488 1.00 44.84 206 SER A N 1
ATOM 1631 C CA . SER A 1 206 ? 15.971 4.668 -11.382 1.00 44.84 206 SER A CA 1
ATOM 1632 C C . SER A 1 206 ? 15.480 5.945 -10.693 1.00 44.84 206 SER A C 1
ATOM 1634 O O . SER A 1 206 ? 16.079 6.346 -9.696 1.00 44.84 206 SER A O 1
ATOM 1636 N N . GLN A 1 207 ? 14.419 6.588 -11.193 1.00 50.84 207 GLN A N 1
ATOM 1637 C CA . GLN A 1 207 ? 13.743 7.711 -10.532 1.00 50.84 207 GLN A CA 1
ATOM 1638 C C . GLN A 1 207 ? 12.229 7.676 -10.806 1.00 50.84 207 GLN A C 1
ATOM 1640 O O . GLN A 1 207 ? 11.707 8.347 -11.697 1.00 50.84 207 GLN A O 1
ATOM 1645 N N . PRO A 1 208 ? 11.493 6.880 -10.039 1.00 52.00 208 PRO A N 1
ATOM 1646 C CA . PRO A 1 208 ? 10.067 6.695 -10.187 1.00 52.00 208 PRO A CA 1
ATOM 1647 C C . PRO A 1 208 ? 9.368 7.968 -9.724 1.00 52.00 208 PRO A C 1
ATOM 1649 O O . PRO A 1 208 ? 9.350 8.329 -8.549 1.00 52.00 208 PRO A O 1
ATOM 1652 N N . ARG A 1 209 ? 8.756 8.648 -10.689 1.00 58.94 209 ARG A N 1
ATOM 1653 C CA . ARG A 1 209 ? 7.822 9.753 -10.440 1.00 58.94 209 ARG A CA 1
ATOM 1654 C C . ARG A 1 209 ? 6.476 9.249 -9.904 1.00 58.94 209 ARG A C 1
ATOM 1656 O O . ARG A 1 209 ? 5.690 10.040 -9.394 1.00 58.94 209 ARG A O 1
ATOM 1663 N N . GLY A 1 210 ? 6.255 7.934 -9.953 1.00 67.75 210 GLY A N 1
ATOM 1664 C CA . GLY A 1 210 ? 5.096 7.229 -9.432 1.00 67.75 210 GLY A CA 1
ATOM 1665 C C . GLY A 1 210 ? 5.120 5.748 -9.815 1.00 67.75 210 GLY A C 1
ATOM 1666 O O . GLY A 1 210 ? 5.747 5.368 -10.806 1.00 67.75 210 GLY A O 1
ATOM 1667 N N . SER A 1 211 ? 4.417 4.926 -9.043 1.00 79.75 211 SER A N 1
ATOM 1668 C CA . SER A 1 211 ? 4.128 3.527 -9.357 1.00 79.75 211 SER A CA 1
ATOM 1669 C C . SER A 1 211 ? 2.642 3.252 -9.177 1.00 79.75 211 SER A C 1
ATOM 1671 O O . SER A 1 211 ? 1.968 3.897 -8.369 1.00 79.75 211 SER A O 1
ATOM 1673 N N . SER A 1 212 ? 2.127 2.301 -9.945 1.00 82.12 212 SER A N 1
ATOM 1674 C CA . SER A 1 212 ? 0.814 1.738 -9.699 1.00 82.12 212 SER A CA 1
ATOM 1675 C C . SER A 1 212 ? 0.831 0.890 -8.422 1.00 82.12 212 SER A C 1
ATOM 1677 O O . SER A 1 212 ? 1.892 0.445 -7.978 1.00 82.12 212 SER A O 1
ATOM 1679 N N . PRO A 1 213 ? -0.336 0.574 -7.847 1.00 85.12 213 PRO A N 1
ATOM 1680 C CA . PRO A 1 213 ? -0.470 -0.591 -6.982 1.00 85.12 213 PRO A CA 1
ATOM 1681 C C . PRO A 1 213 ? 0.100 -1.868 -7.627 1.00 85.12 213 PRO A C 1
ATOM 1683 O O . PRO A 1 213 ? 0.225 -1.957 -8.851 1.00 85.12 213 PRO A O 1
ATOM 1686 N N . LEU A 1 214 ? 0.426 -2.860 -6.798 1.00 88.38 214 LEU A N 1
ATOM 1687 C CA . LEU A 1 214 ? 0.927 -4.158 -7.250 1.00 88.38 214 LEU A CA 1
ATOM 1688 C C . LEU A 1 2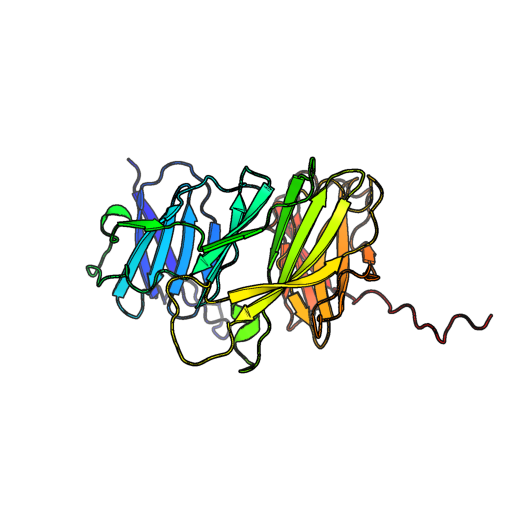14 ? -0.261 -5.075 -7.553 1.00 88.38 214 LEU A C 1
ATOM 1690 O O . LEU A 1 214 ? -0.875 -5.622 -6.645 1.00 88.38 214 LEU A O 1
ATOM 1694 N N . TYR A 1 215 ? -0.634 -5.219 -8.815 1.00 85.38 215 TYR A N 1
ATOM 1695 C CA . TYR A 1 215 ? -1.851 -5.929 -9.192 1.00 85.38 215 TYR A CA 1
ATOM 1696 C C . TYR A 1 215 ? -1.638 -7.430 -9.291 1.00 85.38 215 TYR A C 1
ATOM 1698 O O . TYR A 1 215 ? -0.677 -7.874 -9.907 1.00 85.38 215 TYR A O 1
ATOM 1706 N N . ARG A 1 216 ? -2.575 -8.223 -8.774 1.00 83.44 216 ARG A N 1
ATOM 1707 C CA . ARG A 1 216 ? -2.606 -9.665 -9.034 1.00 83.44 216 ARG A CA 1
ATOM 1708 C C . ARG A 1 216 ? -3.418 -9.971 -10.290 1.00 83.44 216 ARG A C 1
ATOM 1710 O O . ARG A 1 216 ? -4.571 -9.552 -10.392 1.00 83.44 216 ARG A O 1
ATOM 1717 N N . ILE A 1 217 ? -2.832 -10.727 -11.218 1.00 79.81 217 ILE A N 1
ATOM 1718 C CA . ILE A 1 217 ? -3.509 -11.260 -12.407 1.00 79.81 217 ILE A CA 1
ATOM 1719 C C . ILE A 1 217 ? -3.122 -12.729 -12.551 1.00 79.81 217 ILE A C 1
ATOM 1721 O O . ILE A 1 217 ? -1.976 -13.045 -12.856 1.00 79.81 217 ILE A O 1
ATOM 1725 N N . GLY A 1 218 ? -4.078 -13.629 -12.310 1.00 80.12 218 GLY A N 1
ATOM 1726 C CA . GLY A 1 218 ? -3.804 -15.066 -12.286 1.00 80.12 218 GLY A CA 1
ATOM 1727 C C . GLY A 1 218 ? -2.764 -15.431 -11.219 1.00 80.12 218 GLY A C 1
ATOM 1728 O O . GLY A 1 218 ? -2.948 -15.150 -10.029 1.00 80.12 218 GLY A O 1
ATOM 1729 N N . ASP A 1 219 ? -1.678 -16.056 -11.665 1.00 82.25 219 ASP A N 1
ATOM 1730 C CA . ASP A 1 219 ? -0.515 -16.487 -10.883 1.00 82.25 219 ASP A CA 1
ATOM 1731 C C . ASP A 1 219 ? 0.628 -15.454 -10.855 1.00 82.25 219 ASP A C 1
ATOM 1733 O O . ASP A 1 219 ? 1.690 -15.733 -10.301 1.00 82.25 219 ASP A O 1
ATOM 1737 N N . LYS A 1 220 ? 0.417 -14.256 -11.416 1.00 86.00 220 LYS A N 1
ATOM 1738 C CA . LYS A 1 220 ? 1.427 -13.195 -11.491 1.00 86.00 220 LYS A CA 1
ATOM 1739 C C . LYS A 1 220 ? 1.041 -11.962 -10.688 1.00 86.00 220 LYS A C 1
ATOM 1741 O O . LYS A 1 220 ? -0.137 -11.655 -10.471 1.00 86.00 220 LYS A O 1
ATOM 1746 N N . LEU A 1 221 ? 2.067 -11.207 -10.319 1.00 88.81 221 LEU A N 1
ATOM 1747 C CA . LEU A 1 221 ? 1.964 -9.843 -9.822 1.00 88.81 221 LEU A CA 1
ATOM 1748 C C . LEU A 1 221 ? 2.503 -8.884 -10.878 1.00 88.81 221 LEU A C 1
ATOM 1750 O O . LEU A 1 221 ? 3.532 -9.143 -11.496 1.00 88.81 221 LEU A O 1
ATOM 1754 N N . ILE A 1 222 ? 1.809 -7.774 -11.087 1.00 86.75 222 ILE A N 1
ATOM 1755 C CA . ILE A 1 222 ? 2.123 -6.804 -12.127 1.00 86.75 222 ILE A CA 1
ATOM 1756 C C . ILE A 1 222 ? 2.224 -5.423 -11.515 1.00 86.75 222 ILE A C 1
ATOM 1758 O O . ILE A 1 222 ? 1.345 -4.973 -10.781 1.00 86.75 222 ILE A O 1
ATOM 1762 N N . LEU A 1 223 ? 3.303 -4.739 -11.855 1.00 87.50 223 LEU A N 1
ATOM 1763 C CA . LEU A 1 223 ? 3.570 -3.378 -11.440 1.00 87.50 223 LEU A CA 1
ATOM 1764 C C . LEU A 1 223 ? 3.810 -2.522 -12.675 1.00 87.50 223 LEU A C 1
ATOM 1766 O O . LEU A 1 223 ? 4.599 -2.903 -13.533 1.00 87.50 223 LEU A O 1
ATOM 1770 N N . CYS A 1 224 ? 3.183 -1.352 -12.737 1.00 83.44 224 CYS A N 1
ATOM 1771 C CA . CYS A 1 224 ? 3.498 -0.333 -13.732 1.00 83.44 224 CYS A CA 1
ATOM 1772 C C . CYS A 1 224 ? 4.178 0.853 -13.052 1.00 83.44 224 CYS A C 1
ATOM 1774 O O . CYS A 1 224 ? 3.726 1.319 -12.006 1.00 83.44 224 CYS A O 1
ATOM 1776 N N . ALA A 1 225 ? 5.243 1.371 -13.646 1.00 81.44 225 ALA A N 1
ATOM 1777 C CA . ALA A 1 225 ? 5.971 2.505 -13.099 1.00 81.44 225 ALA A CA 1
ATOM 1778 C C . ALA A 1 225 ? 6.550 3.387 -14.205 1.00 81.44 225 ALA A C 1
ATOM 1780 O O . ALA A 1 225 ? 6.713 2.968 -15.351 1.00 81.44 225 ALA A O 1
ATOM 1781 N N . GLY A 1 226 ? 6.822 4.643 -13.850 1.00 77.12 226 GLY A N 1
ATOM 1782 C CA . GLY A 1 226 ? 7.497 5.574 -14.746 1.00 77.12 226 GLY A CA 1
ATOM 1783 C C . GLY A 1 226 ? 8.977 5.232 -14.907 1.00 77.12 226 GLY A C 1
ATOM 1784 O O . GLY A 1 226 ? 9.659 4.989 -13.912 1.00 77.12 226 GLY A O 1
ATOM 1785 N N . ILE A 1 227 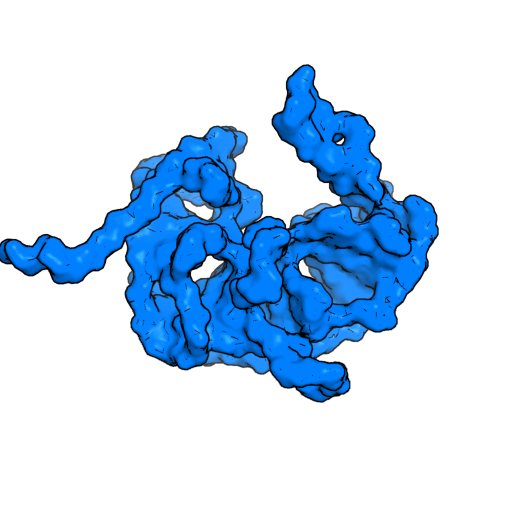? 9.471 5.285 -16.143 1.00 74.25 227 ILE A N 1
ATOM 1786 C CA . ILE A 1 227 ? 10.893 5.101 -16.477 1.00 74.25 227 ILE A CA 1
ATOM 1787 C C . ILE A 1 227 ? 11.576 6.438 -16.776 1.00 74.25 227 ILE A C 1
ATOM 1789 O O . ILE A 1 227 ? 10.919 7.437 -17.106 1.00 74.25 227 ILE A O 1
ATOM 1793 N N . ASN A 1 228 ? 12.909 6.469 -16.694 1.00 68.81 228 ASN A N 1
ATOM 1794 C CA . ASN A 1 228 ? 13.669 7.659 -17.074 1.00 68.81 228 ASN A CA 1
ATOM 1795 C C . ASN A 1 228 ? 13.472 7.972 -18.564 1.00 68.81 228 ASN A C 1
ATOM 1797 O O . ASN A 1 228 ? 13.279 7.086 -19.389 1.00 68.81 228 ASN A O 1
ATOM 1801 N N . GLY A 1 229 ? 13.503 9.257 -18.918 1.00 64.69 229 GLY A N 1
ATOM 1802 C CA . GLY A 1 229 ? 13.228 9.715 -20.287 1.00 64.69 229 GLY A CA 1
ATOM 1803 C C . GLY A 1 229 ? 11.750 9.996 -20.559 1.00 64.69 229 GLY A C 1
ATOM 1804 O O . GLY A 1 229 ? 11.452 10.868 -21.365 1.00 64.69 229 GLY A O 1
ATOM 1805 N N . GLY A 1 230 ? 10.840 9.408 -19.777 1.00 65.19 230 GLY A N 1
ATOM 1806 C CA . GLY A 1 230 ? 9.419 9.732 -19.824 1.00 65.19 230 GLY A CA 1
ATOM 1807 C C . GLY A 1 230 ? 8.582 8.684 -20.543 1.00 65.19 230 GLY A C 1
ATOM 1808 O O . GLY A 1 230 ? 7.933 8.986 -21.533 1.00 65.19 230 GLY A O 1
ATOM 1809 N N . GLY A 1 231 ? 8.557 7.469 -20.004 1.00 73.75 231 GLY A N 1
ATOM 1810 C CA . GLY A 1 231 ? 7.651 6.410 -20.440 1.00 73.75 231 GLY A CA 1
ATOM 1811 C C . GLY A 1 231 ? 7.044 5.661 -19.256 1.00 73.75 231 GLY A C 1
ATOM 1812 O O . GLY A 1 231 ? 7.329 5.975 -18.097 1.00 73.75 231 GLY A O 1
ATOM 1813 N N . LEU A 1 232 ? 6.230 4.655 -19.557 1.00 78.75 232 LEU A N 1
ATOM 1814 C CA . LEU A 1 232 ? 5.725 3.676 -18.603 1.00 78.75 232 LEU A CA 1
ATOM 1815 C C . LEU A 1 232 ? 6.283 2.306 -18.951 1.00 78.75 232 LEU A C 1
ATOM 1817 O O . LEU A 1 232 ? 6.241 1.885 -20.105 1.00 78.75 232 LEU A O 1
ATOM 1821 N N . GLU A 1 233 ? 6.748 1.598 -17.937 1.00 81.25 233 GLU A N 1
ATOM 1822 C CA . GLU A 1 233 ? 7.135 0.202 -18.039 1.00 81.25 233 GLU A CA 1
ATOM 1823 C C . GLU A 1 233 ? 6.264 -0.623 -17.103 1.00 81.25 233 GLU A C 1
ATOM 1825 O O . GLU A 1 233 ? 5.982 -0.227 -15.969 1.00 81.25 233 GLU A O 1
ATOM 1830 N N . ALA A 1 234 ? 5.836 -1.778 -17.595 1.00 83.75 234 ALA A N 1
ATOM 1831 C CA . ALA A 1 234 ? 5.243 -2.807 -16.771 1.00 83.75 234 ALA A CA 1
ATOM 1832 C C . ALA A 1 234 ? 6.250 -3.908 -16.491 1.00 83.75 234 ALA A C 1
ATOM 1834 O O . ALA A 1 234 ? 6.985 -4.329 -17.383 1.00 83.75 234 ALA A O 1
ATOM 1835 N N . ARG A 1 235 ? 6.222 -4.416 -15.265 1.00 86.75 235 ARG A N 1
ATOM 1836 C CA . ARG A 1 235 ? 6.989 -5.579 -14.837 1.00 86.75 235 ARG A CA 1
ATOM 1837 C C . ARG A 1 235 ? 6.082 -6.638 -14.264 1.00 86.75 235 ARG A C 1
ATOM 1839 O O . ARG A 1 235 ? 5.096 -6.330 -13.593 1.00 86.75 235 ARG A O 1
ATOM 1846 N N . THR A 1 236 ? 6.457 -7.876 -14.534 1.00 87.38 236 THR A N 1
ATOM 1847 C CA . THR A 1 236 ? 5.774 -9.067 -14.041 1.00 87.38 236 THR A CA 1
ATOM 1848 C C . THR A 1 236 ? 6.660 -9.791 -13.044 1.00 87.38 236 THR A C 1
ATOM 1850 O O . THR A 1 236 ? 7.862 -9.926 -13.256 1.00 87.38 236 THR A O 1
ATOM 1853 N N . PHE A 1 237 ? 6.057 -10.233 -11.949 1.00 88.38 237 PHE A N 1
ATOM 1854 C CA . PHE A 1 237 ? 6.687 -11.045 -10.923 1.00 88.38 237 PHE A CA 1
ATOM 1855 C C . PHE A 1 237 ? 5.879 -12.322 -10.737 1.00 88.38 237 PHE A C 1
ATOM 1857 O O . PHE A 1 237 ? 4.645 -12.305 -10.785 1.00 88.38 237 PHE A O 1
ATOM 1864 N N . GLU A 1 238 ? 6.580 -13.414 -10.466 1.00 88.31 238 GLU A N 1
ATOM 1865 C CA . GLU A 1 238 ? 5.962 -14.619 -9.926 1.00 88.31 238 GLU A CA 1
ATOM 1866 C C . GLU A 1 238 ? 5.422 -14.350 -8.521 1.00 88.31 238 GLU A C 1
ATOM 1868 O O . GLU A 1 238 ? 6.016 -13.585 -7.755 1.00 88.31 238 GLU A O 1
ATOM 1873 N N . ILE A 1 239 ? 4.305 -14.987 -8.163 1.00 87.81 239 ILE A N 1
ATOM 1874 C CA . ILE A 1 239 ? 3.837 -14.969 -6.775 1.00 87.81 239 ILE A CA 1
ATOM 1875 C C . ILE A 1 239 ? 4.810 -15.809 -5.931 1.00 87.81 239 ILE A C 1
ATOM 1877 O O . ILE A 1 239 ? 4.947 -17.011 -6.177 1.00 87.81 239 ILE A O 1
ATOM 1881 N N . PRO A 1 240 ? 5.484 -15.220 -4.930 1.00 83.81 240 PRO A N 1
ATOM 1882 C CA . PRO A 1 240 ? 6.429 -15.951 -4.103 1.00 83.81 240 PRO A CA 1
ATOM 1883 C C . PRO A 1 240 ? 5.714 -17.016 -3.265 1.00 83.81 240 PRO A C 1
ATOM 1885 O O . PRO A 1 240 ? 4.786 -16.728 -2.511 1.00 83.81 240 PRO A O 1
ATOM 1888 N N . THR A 1 241 ? 6.178 -18.261 -3.361 1.00 79.75 241 THR A N 1
ATOM 1889 C CA . THR A 1 241 ? 5.631 -19.396 -2.596 1.00 79.75 241 THR A CA 1
ATOM 1890 C C . THR A 1 241 ? 6.293 -19.564 -1.224 1.00 79.75 241 THR A C 1
ATOM 1892 O O . THR A 1 241 ? 5.791 -20.305 -0.379 1.00 79.75 241 THR A O 1
ATOM 1895 N N . GLY A 1 242 ? 7.401 -18.863 -0.970 1.00 80.19 242 GLY A N 1
ATOM 1896 C CA . GLY A 1 242 ? 8.175 -18.960 0.262 1.00 80.19 242 GLY A CA 1
ATOM 1897 C C . GLY A 1 242 ? 9.260 -17.893 0.370 1.00 80.19 242 GLY A C 1
ATOM 1898 O O . GLY A 1 242 ? 9.372 -17.006 -0.475 1.00 80.19 242 GLY A O 1
ATOM 1899 N N . PHE A 1 243 ? 10.049 -17.986 1.440 1.00 84.94 243 PHE A N 1
ATOM 1900 C CA . PHE A 1 243 ? 11.198 -17.112 1.649 1.00 84.94 243 PHE A CA 1
ATOM 1901 C C . PHE A 1 243 ? 12.314 -17.429 0.651 1.00 84.94 243 PHE A C 1
ATOM 1903 O O . PHE A 1 243 ? 12.719 -18.585 0.529 1.00 84.94 243 PHE A O 1
ATOM 1910 N N . THR A 1 244 ? 12.852 -16.403 -0.002 1.00 83.25 244 THR A N 1
ATOM 1911 C CA . THR A 1 244 ? 14.062 -16.514 -0.817 1.00 83.25 244 THR A CA 1
ATOM 1912 C C . THR A 1 244 ? 14.821 -15.188 -0.852 1.00 83.25 244 THR A C 1
ATOM 1914 O O . THR A 1 244 ? 14.233 -14.109 -0.832 1.00 83.25 244 THR A O 1
ATOM 1917 N N . THR A 1 245 ? 16.150 -15.273 -0.897 1.00 79.88 245 THR A N 1
ATOM 1918 C CA . THR A 1 245 ? 17.063 -14.132 -1.103 1.00 79.88 245 THR A CA 1
ATOM 1919 C C . THR A 1 245 ? 17.654 -14.121 -2.513 1.00 79.88 245 THR A C 1
ATOM 1921 O O . THR A 1 245 ? 18.533 -13.306 -2.833 1.00 79.88 245 THR A O 1
ATOM 1924 N N . GLU A 1 246 ? 17.195 -15.052 -3.348 1.00 84.94 246 GLU A N 1
ATOM 1925 C CA . GLU A 1 246 ? 17.648 -15.200 -4.716 1.00 84.94 246 GLU A CA 1
ATOM 1926 C C . GLU A 1 246 ? 17.185 -14.035 -5.578 1.00 84.94 246 GLU A C 1
ATOM 1928 O O . GLU A 1 246 ? 16.187 -13.348 -5.319 1.00 84.94 246 GLU A O 1
ATOM 1933 N N . THR A 1 247 ? 17.969 -13.816 -6.622 1.00 86.50 247 THR A N 1
ATOM 1934 C CA . THR A 1 247 ? 17.627 -12.842 -7.633 1.00 86.50 247 THR A CA 1
ATOM 1935 C C . THR A 1 247 ? 16.531 -13.411 -8.528 1.00 86.50 247 THR A C 1
ATOM 1937 O O . THR A 1 247 ? 16.719 -14.469 -9.123 1.00 86.50 247 THR A O 1
ATOM 1940 N N . VAL A 1 248 ? 15.411 -12.705 -8.647 1.00 85.81 248 VAL A N 1
ATOM 1941 C CA . VAL A 1 248 ? 14.289 -13.070 -9.515 1.00 85.81 248 VAL A CA 1
ATOM 1942 C C . VAL A 1 248 ? 14.400 -12.352 -10.856 1.00 85.81 248 VAL A C 1
ATOM 1944 O O . VAL A 1 248 ? 14.695 -11.152 -10.910 1.00 85.81 248 VAL A O 1
ATOM 1947 N N . ASP A 1 249 ? 14.159 -13.088 -11.940 1.00 81.12 249 ASP A N 1
ATOM 1948 C CA . ASP A 1 249 ? 13.920 -12.479 -13.244 1.00 81.12 249 ASP A CA 1
ATOM 1949 C C . ASP A 1 249 ? 12.501 -11.899 -13.254 1.00 81.12 249 ASP A C 1
ATOM 1951 O O . ASP A 1 249 ? 11.540 -12.573 -12.883 1.00 81.12 249 ASP A O 1
ATOM 1955 N N . ALA A 1 250 ? 12.384 -10.631 -13.630 1.00 84.31 250 ALA A N 1
ATOM 1956 C CA . ALA A 1 250 ? 11.125 -9.896 -13.640 1.00 84.31 250 ALA A CA 1
ATOM 1957 C C . ALA A 1 250 ? 10.942 -9.279 -15.030 1.00 84.31 250 ALA A C 1
ATOM 1959 O O . ALA A 1 250 ? 11.361 -8.129 -15.241 1.00 84.31 250 ALA A O 1
ATOM 1960 N N . PRO A 1 251 ? 10.362 -10.036 -15.987 1.00 82.88 251 PRO A N 1
ATOM 1961 C CA . PRO A 1 251 ? 10.194 -9.587 -17.360 1.00 82.88 251 PRO A CA 1
ATOM 1962 C C . PRO A 1 251 ? 9.498 -8.230 -17.413 1.00 82.88 251 PRO A C 1
ATOM 1964 O O . PRO A 1 251 ? 8.506 -8.006 -16.704 1.00 82.88 251 PRO A O 1
ATOM 1967 N N . SER A 1 252 ? 10.017 -7.342 -18.262 1.00 82.12 252 SER A N 1
ATOM 1968 C CA . SER A 1 252 ? 9.502 -5.989 -18.438 1.00 82.12 252 SER A CA 1
ATOM 1969 C C . SER A 1 252 ? 9.048 -5.708 -19.870 1.00 82.12 252 SER A C 1
ATOM 1971 O O . SER A 1 252 ? 9.523 -6.321 -20.829 1.00 82.12 252 SER A O 1
ATOM 1973 N N . LEU A 1 253 ? 8.095 -4.787 -20.008 1.00 80.38 253 LEU A N 1
ATOM 1974 C CA . LEU A 1 253 ? 7.614 -4.272 -21.286 1.00 80.38 253 LEU A CA 1
ATOM 1975 C C . LEU A 1 253 ? 7.390 -2.764 -21.181 1.00 80.38 253 LEU A C 1
ATOM 1977 O O . LEU A 1 253 ? 6.623 -2.298 -20.336 1.00 80.38 253 LEU A O 1
ATOM 1981 N N . VAL A 1 254 ? 8.015 -2.009 -22.082 1.00 80.06 254 VAL A N 1
ATOM 1982 C CA . VAL A 1 254 ? 7.761 -0.575 -22.243 1.00 80.06 254 VAL A CA 1
ATOM 1983 C C . VAL A 1 254 ? 6.410 -0.387 -22.935 1.00 80.06 254 VAL A C 1
ATOM 1985 O O . VAL A 1 254 ? 6.206 -0.852 -24.055 1.00 80.06 254 VAL A O 1
ATOM 1988 N N . LEU A 1 255 ? 5.481 0.286 -22.257 1.00 76.44 255 LEU A N 1
ATOM 1989 C CA . LEU A 1 255 ? 4.101 0.490 -22.704 1.00 76.44 255 LEU A CA 1
ATOM 1990 C C . LEU A 1 255 ? 3.908 1.788 -23.499 1.00 76.44 255 LEU A C 1
ATOM 1992 O O . LEU A 1 255 ? 2.923 1.923 -24.222 1.00 76.44 255 LEU A O 1
ATOM 1996 N N . THR A 1 256 ? 4.818 2.756 -23.364 1.00 72.75 256 THR A N 1
ATOM 1997 C CA . THR A 1 256 ? 4.745 4.058 -24.048 1.00 72.75 256 THR A CA 1
ATOM 1998 C C . THR A 1 256 ? 6.115 4.470 -24.590 1.00 72.75 256 THR A C 1
ATOM 2000 O O . THR A 1 256 ? 7.132 4.146 -23.982 1.00 72.75 256 THR A O 1
ATOM 2003 N N . ASP A 1 257 ? 6.171 5.174 -25.734 1.00 63.69 257 ASP A N 1
ATOM 2004 C CA . ASP A 1 257 ? 7.452 5.610 -26.329 1.00 63.69 257 ASP A CA 1
ATOM 2005 C C . ASP A 1 257 ? 8.224 6.494 -25.321 1.00 63.69 257 ASP A C 1
ATOM 2007 O O . ASP A 1 257 ? 7.684 7.522 -24.903 1.00 63.69 257 ASP A O 1
ATOM 2011 N N . PRO A 1 258 ? 9.476 6.154 -24.952 1.00 57.03 258 PRO A N 1
ATOM 2012 C CA . PRO A 1 258 ? 10.307 6.964 -24.055 1.00 57.03 258 PRO A CA 1
ATOM 2013 C C . PRO A 1 258 ? 10.581 8.387 -24.562 1.00 57.03 258 PRO A C 1
ATOM 2015 O O . PRO A 1 258 ? 11.033 9.234 -23.800 1.00 57.03 258 PRO A O 1
ATOM 2018 N N . ARG A 1 259 ? 10.348 8.662 -25.852 1.00 56.78 259 ARG A N 1
ATOM 2019 C CA . ARG A 1 259 ? 10.466 9.990 -26.476 1.00 56.78 259 ARG A CA 1
ATOM 2020 C C . ARG A 1 259 ? 9.155 10.773 -26.456 1.00 56.78 259 ARG A C 1
ATOM 2022 O O . ARG A 1 259 ? 9.121 11.900 -26.950 1.00 56.78 259 ARG A O 1
ATOM 2029 N N . HIS A 1 260 ? 8.076 10.200 -25.922 1.00 56.06 260 HIS A N 1
ATOM 2030 C CA . HIS A 1 260 ? 6.794 10.878 -25.834 1.00 56.06 260 HIS A CA 1
ATOM 2031 C C . HIS A 1 260 ? 6.864 11.977 -24.752 1.00 56.06 260 HIS A C 1
ATOM 2033 O O . HIS A 1 260 ? 7.089 11.685 -23.574 1.00 56.06 260 HIS A O 1
ATOM 2039 N N . PRO A 1 261 ? 6.673 13.260 -25.105 1.00 51.09 261 PRO A N 1
ATOM 2040 C CA . PRO A 1 261 ? 6.896 14.379 -24.194 1.00 51.09 261 PRO A CA 1
ATOM 2041 C C . PRO A 1 261 ? 5.729 14.553 -23.206 1.00 51.09 261 PRO A C 1
ATOM 2043 O O . PRO A 1 261 ? 4.999 15.532 -23.283 1.00 51.09 261 PRO A O 1
ATOM 2046 N N . THR A 1 262 ? 5.485 13.616 -22.283 1.00 51.81 262 THR A N 1
ATOM 2047 C CA . THR A 1 262 ? 4.276 13.691 -21.421 1.00 51.81 262 THR A CA 1
ATOM 2048 C C . THR A 1 262 ? 4.398 13.127 -20.007 1.00 51.81 262 THR A C 1
ATOM 2050 O O . THR A 1 262 ? 3.370 12.942 -19.360 1.00 51.81 262 THR A O 1
ATOM 2053 N N . PHE A 1 263 ? 5.598 12.874 -19.480 1.00 54.59 263 PHE A N 1
ATOM 2054 C CA . PHE A 1 263 ? 5.731 12.089 -18.236 1.00 54.59 263 PHE A CA 1
ATOM 2055 C C . PHE A 1 263 ? 6.443 12.789 -17.071 1.00 54.59 263 PHE A C 1
ATOM 2057 O O . PHE A 1 263 ? 6.792 12.165 -16.070 1.00 54.59 263 PHE A O 1
ATOM 2064 N N . ALA A 1 264 ? 6.655 14.102 -17.156 1.00 50.72 264 ALA A N 1
ATOM 2065 C CA . ALA A 1 264 ? 7.277 14.858 -16.069 1.00 50.72 264 ALA A CA 1
ATOM 2066 C C . ALA A 1 264 ? 6.507 14.860 -14.729 1.00 50.72 264 ALA A C 1
ATOM 2068 O O . ALA A 1 264 ? 7.127 15.143 -13.704 1.00 50.72 264 ALA A O 1
ATOM 2069 N N . HIS A 1 265 ? 5.210 14.511 -14.695 1.00 52.97 265 HIS A N 1
ATOM 2070 C CA . HIS A 1 265 ? 4.357 14.793 -13.529 1.00 52.97 265 HIS A CA 1
ATOM 2071 C C . HIS A 1 265 ? 3.384 13.679 -13.091 1.00 52.97 265 HIS A C 1
ATOM 2073 O O . HIS A 1 265 ? 2.494 13.943 -12.275 1.00 52.97 265 HIS A O 1
ATOM 2079 N N . ILE A 1 266 ? 3.517 12.438 -13.573 1.00 54.59 266 ILE A N 1
ATOM 2080 C CA . ILE A 1 266 ? 2.631 11.346 -13.124 1.00 54.59 266 ILE A CA 1
ATOM 2081 C C . ILE A 1 266 ? 3.049 10.877 -11.727 1.00 54.59 266 ILE A C 1
ATOM 2083 O O . ILE A 1 266 ? 3.991 10.104 -11.598 1.00 54.59 266 ILE A O 1
ATOM 2087 N N . ARG A 1 267 ? 2.333 11.333 -10.690 1.00 57.38 267 ARG A N 1
ATOM 2088 C CA . ARG A 1 267 ? 2.421 10.794 -9.319 1.00 57.38 267 ARG A CA 1
ATOM 2089 C C . ARG A 1 267 ? 1.791 9.396 -9.248 1.00 57.38 267 ARG A C 1
ATOM 2091 O O . ARG A 1 267 ? 0.858 9.109 -9.991 1.00 57.38 267 ARG A O 1
ATOM 2098 N N . GLY A 1 268 ? 2.249 8.533 -8.335 1.00 55.75 268 GLY A N 1
ATOM 2099 C CA . GLY A 1 268 ? 1.826 7.117 -8.272 1.00 55.75 268 GLY A CA 1
ATOM 2100 C C . GLY A 1 268 ? 0.318 6.885 -8.093 1.00 55.75 268 GLY A C 1
ATOM 2101 O O . GLY A 1 268 ? -0.238 5.918 -8.597 1.00 55.75 268 GLY A O 1
ATOM 2102 N N . ASN A 1 269 ? -0.399 7.831 -7.485 1.00 58.03 269 ASN A N 1
ATOM 2103 C CA . ASN A 1 269 ? -1.862 7.794 -7.387 1.00 58.03 269 ASN A CA 1
ATOM 2104 C C . ASN A 1 269 ? -2.600 8.055 -8.716 1.00 58.03 269 ASN A C 1
ATOM 2106 O O . ASN A 1 269 ? -3.827 8.032 -8.739 1.00 58.03 269 ASN A O 1
ATOM 2110 N N . ARG A 1 270 ? -1.875 8.319 -9.807 1.00 69.94 270 ARG A N 1
ATOM 2111 C CA . ARG A 1 270 ? -2.421 8.599 -11.141 1.00 69.94 270 ARG A CA 1
ATOM 2112 C C . ARG A 1 270 ? -2.217 7.454 -12.127 1.00 69.94 270 ARG A C 1
ATOM 2114 O O . ARG A 1 270 ? -2.434 7.668 -13.314 1.00 69.94 270 ARG A O 1
ATOM 2121 N N . ILE A 1 271 ? -1.782 6.284 -11.658 1.00 76.88 271 ILE A N 1
ATOM 2122 C CA . ILE A 1 271 ? -1.672 5.061 -12.456 1.00 76.88 271 ILE A CA 1
ATOM 2123 C C . ILE A 1 271 ? -2.572 4.008 -11.807 1.00 76.88 271 ILE A C 1
ATOM 2125 O O . ILE A 1 271 ? -2.382 3.634 -10.650 1.00 76.88 271 ILE A O 1
ATOM 2129 N N . GLY A 1 272 ? -3.571 3.556 -12.552 1.00 77.88 272 GLY A N 1
ATOM 2130 C CA . GLY A 1 272 ? -4.561 2.567 -12.155 1.00 77.88 272 GLY A CA 1
ATOM 2131 C C . GLY A 1 272 ? -4.634 1.425 -13.163 1.00 77.88 272 GLY A C 1
ATOM 2132 O O . GLY A 1 272 ? -4.284 1.585 -14.325 1.00 77.88 272 GLY A O 1
ATOM 2133 N N . PHE A 1 273 ? -5.121 0.268 -12.739 1.00 77.69 273 PHE A N 1
ATOM 2134 C CA . PHE A 1 273 ? -5.288 -0.898 -13.596 1.00 77.69 273 PHE A CA 1
ATOM 2135 C C . PHE A 1 273 ? -6.644 -1.542 -13.341 1.00 77.69 273 PHE A C 1
ATOM 2137 O O . PHE A 1 273 ? -7.049 -1.736 -12.193 1.00 77.69 273 PHE A O 1
ATOM 2144 N N . CYS A 1 274 ? -7.337 -1.889 -14.419 1.00 73.00 274 CYS A N 1
ATOM 2145 C CA . CYS A 1 274 ? -8.587 -2.621 -14.380 1.00 73.00 274 CYS A CA 1
ATOM 2146 C C . CYS A 1 274 ? -8.310 -4.106 -14.668 1.00 73.00 274 CYS A C 1
ATOM 2148 O O . CYS A 1 274 ? -8.171 -4.473 -15.835 1.00 73.00 274 CYS A O 1
ATOM 2150 N N . PRO A 1 275 ? -8.278 -4.988 -13.653 1.00 62.03 275 PRO A N 1
ATOM 2151 C CA . PRO A 1 275 ? -7.986 -6.408 -13.843 1.00 62.03 275 PRO A CA 1
ATOM 2152 C C . PRO A 1 275 ? -9.065 -7.138 -14.634 1.00 62.03 275 PRO A C 1
ATOM 2154 O O . PRO A 1 275 ? -8.762 -8.119 -15.298 1.00 62.03 275 PRO A O 1
ATOM 2157 N N . MET A 1 276 ? -10.303 -6.635 -14.619 1.00 65.38 276 MET A N 1
ATOM 2158 C CA . MET A 1 276 ? -11.407 -7.215 -15.386 1.00 65.38 276 MET A CA 1
ATOM 2159 C C . MET A 1 276 ? -11.252 -7.006 -16.893 1.00 65.38 276 MET A C 1
ATOM 2161 O O . MET A 1 276 ? -11.670 -7.855 -17.670 1.00 65.38 276 MET A O 1
ATOM 2165 N N . SER A 1 277 ? -10.676 -5.875 -17.310 1.00 70.25 277 SER A N 1
ATOM 2166 C CA . SER A 1 277 ? -10.486 -5.552 -18.732 1.00 70.25 277 SER A CA 1
ATOM 2167 C C . SER A 1 277 ? -9.038 -5.675 -19.196 1.00 70.25 277 SER A C 1
ATOM 2169 O O . SER A 1 277 ? -8.782 -5.551 -20.388 1.00 70.25 277 SER A O 1
ATOM 2171 N N . GLY A 1 278 ? -8.094 -5.892 -18.275 1.00 71.25 278 GLY A N 1
ATOM 2172 C CA . GLY A 1 278 ? -6.667 -5.837 -18.572 1.00 71.25 278 GLY A CA 1
ATOM 2173 C C . GLY A 1 278 ? -6.233 -4.457 -19.067 1.00 71.25 278 GLY A C 1
ATOM 2174 O O . GLY A 1 278 ? -5.358 -4.369 -19.915 1.00 71.25 278 GLY A O 1
ATOM 2175 N N . ARG A 1 279 ? -6.872 -3.373 -18.614 1.00 80.62 279 ARG A N 1
ATOM 2176 C CA . ARG A 1 279 ? -6.564 -2.013 -19.085 1.00 80.62 279 ARG A CA 1
ATOM 2177 C C . ARG A 1 279 ? -5.807 -1.220 -18.044 1.00 80.62 279 ARG A C 1
ATOM 2179 O O . ARG A 1 279 ? -6.232 -1.133 -16.892 1.00 80.62 279 ARG A O 1
ATOM 2186 N N . LEU A 1 280 ? -4.722 -0.595 -18.478 1.00 80.88 280 LEU A N 1
ATOM 2187 C CA . LEU A 1 280 ? -4.007 0.411 -17.713 1.00 80.88 280 LEU A CA 1
ATOM 2188 C C . LEU A 1 280 ? -4.668 1.768 -17.949 1.00 80.88 280 LEU A C 1
ATOM 2190 O O . LEU A 1 280 ? -4.905 2.162 -19.089 1.00 80.88 280 LEU A O 1
ATOM 2194 N N . VAL A 1 281 ? -4.944 2.487 -16.872 1.00 82.00 281 VAL A N 1
ATOM 2195 C CA . VAL A 1 281 ? -5.490 3.840 -16.900 1.00 82.00 281 VAL A CA 1
ATOM 2196 C C . VAL A 1 281 ? -4.501 4.761 -16.213 1.00 82.00 281 VAL A C 1
ATOM 2198 O O . VAL A 1 281 ? -4.077 4.486 -15.095 1.00 82.00 281 VAL A O 1
ATOM 2201 N N . TYR A 1 282 ? -4.131 5.865 -16.845 1.00 79.12 282 TYR A N 1
ATOM 2202 C CA . TYR A 1 282 ? -3.267 6.847 -16.205 1.00 79.12 282 TYR A CA 1
ATOM 2203 C C . TYR A 1 282 ? -3.567 8.266 -16.662 1.00 79.12 282 TYR A C 1
ATOM 2205 O O . TYR A 1 282 ? -4.159 8.483 -17.716 1.00 79.12 282 TYR A O 1
ATOM 2213 N N . VAL A 1 283 ? -3.159 9.244 -15.856 1.00 73.25 283 VAL A N 1
ATOM 2214 C CA . VAL A 1 283 ? -3.317 10.665 -16.194 1.00 73.25 283 VAL A CA 1
ATOM 2215 C C . VAL A 1 283 ? -2.038 11.186 -16.840 1.00 73.25 283 VAL A C 1
ATOM 2217 O O . VAL A 1 283 ? -0.969 11.102 -16.236 1.00 73.25 283 VAL A O 1
ATOM 2220 N N . SER A 1 284 ? -2.142 11.736 -18.049 1.00 69.00 284 SER A N 1
ATOM 2221 C CA . SER A 1 284 ? -1.022 12.353 -18.768 1.00 69.00 284 SER A CA 1
ATOM 2222 C C . SER A 1 284 ? -0.633 13.713 -18.163 1.00 69.00 284 SER A C 1
ATOM 2224 O O . SER A 1 284 ? -1.362 14.300 -17.361 1.00 69.00 284 SER A O 1
ATOM 2226 N N . ASN A 1 285 ? 0.511 14.271 -18.572 1.00 64.19 285 ASN A N 1
ATOM 2227 C CA . ASN A 1 285 ? 0.910 15.634 -18.190 1.00 64.19 285 ASN A CA 1
ATOM 2228 C C . ASN A 1 285 ? -0.079 16.736 -18.620 1.00 64.19 285 ASN A C 1
ATOM 2230 O O . ASN A 1 285 ? -0.063 17.814 -18.029 1.00 64.19 285 ASN A O 1
ATOM 2234 N N . CYS A 1 286 ? -0.915 16.485 -19.629 1.00 63.81 286 CYS A N 1
ATOM 2235 C CA . CYS A 1 286 ? -1.959 17.408 -20.080 1.00 63.81 286 CYS A CA 1
ATOM 2236 C C . CYS A 1 286 ? -3.258 17.260 -19.273 1.00 63.81 286 CYS A C 1
ATOM 2238 O O . CYS A 1 286 ? -4.249 17.901 -19.599 1.00 63.81 286 CYS A O 1
ATOM 2240 N N . TRP A 1 287 ? -3.236 16.447 -18.207 1.00 67.12 287 TRP A N 1
ATOM 2241 C CA . TRP A 1 287 ? -4.399 16.050 -17.411 1.00 67.12 287 TRP A CA 1
ATOM 2242 C C . TRP A 1 287 ? -5.428 15.211 -18.175 1.00 67.12 287 TRP A C 1
ATOM 2244 O O . TRP A 1 287 ? -6.529 14.986 -17.676 1.00 67.12 287 TRP A O 1
ATOM 2254 N N . ASP A 1 288 ? -5.048 14.678 -19.338 1.00 72.31 288 ASP A N 1
ATOM 2255 C CA . ASP A 1 288 ? -5.881 13.740 -20.081 1.00 72.31 288 ASP A CA 1
ATOM 2256 C C . ASP A 1 288 ? -5.875 12.372 -19.401 1.00 72.31 288 ASP A C 1
ATOM 2258 O O . ASP A 1 288 ? -4.829 11.877 -18.967 1.00 72.31 288 ASP A O 1
ATOM 2262 N N . LEU A 1 289 ? -7.043 11.735 -19.354 1.00 77.12 289 LEU A N 1
ATOM 2263 C CA . LEU A 1 289 ? -7.168 10.341 -18.953 1.00 77.12 289 LEU A CA 1
ATOM 2264 C C . LEU A 1 289 ? -6.824 9.447 -20.148 1.00 77.12 289 LEU A C 1
ATOM 2266 O O . LEU A 1 289 ? -7.526 9.454 -21.158 1.00 77.12 289 LEU A O 1
ATOM 2270 N N . VAL A 1 290 ? -5.759 8.664 -20.026 1.00 78.88 290 VAL A N 1
ATOM 2271 C CA . VAL A 1 290 ? -5.323 7.713 -21.049 1.00 78.88 290 VAL A CA 1
ATOM 2272 C C . VAL A 1 290 ? -5.672 6.301 -20.608 1.00 78.88 290 VAL A C 1
ATOM 2274 O O . VAL A 1 290 ? -5.474 5.936 -19.449 1.00 78.88 290 VAL A O 1
ATOM 2277 N N . VAL A 1 291 ? -6.175 5.504 -21.547 1.00 82.50 291 VAL A N 1
ATOM 2278 C CA . VAL A 1 291 ? -6.487 4.087 -21.355 1.00 82.50 291 VAL A CA 1
ATOM 2279 C C . VAL A 1 291 ? -5.716 3.286 -22.396 1.00 82.50 291 VAL A C 1
ATOM 2281 O O . VAL A 1 291 ? -5.854 3.542 -23.590 1.00 82.50 291 VAL A O 1
ATOM 2284 N N . LEU A 1 292 ? -4.909 2.328 -21.946 1.00 77.25 292 LEU A N 1
ATOM 2285 C CA . LEU A 1 292 ? -4.155 1.414 -22.800 1.00 77.25 292 LEU A CA 1
ATOM 2286 C C . LEU A 1 292 ? -4.561 -0.025 -22.491 1.00 77.25 292 LEU A C 1
ATOM 2288 O O . LEU A 1 292 ? -4.696 -0.398 -21.323 1.00 77.25 292 LEU A O 1
ATOM 2292 N N . ASP A 1 293 ? -4.717 -0.841 -23.531 1.00 74.00 293 ASP A N 1
ATOM 2293 C CA . ASP A 1 293 ? -4.820 -2.285 -23.356 1.00 74.00 293 ASP A CA 1
ATOM 2294 C C . ASP A 1 293 ? -3.448 -2.804 -22.915 1.00 74.00 293 ASP A C 1
ATOM 2296 O O . ASP A 1 293 ? -2.438 -2.648 -23.604 1.00 74.00 293 ASP A O 1
ATOM 2300 N N . PHE A 1 294 ? -3.401 -3.391 -21.726 1.00 71.00 294 PHE A N 1
ATOM 2301 C CA . PHE A 1 294 ? -2.196 -4.008 -21.217 1.00 71.00 294 PHE A CA 1
ATOM 2302 C C . PHE A 1 294 ? -2.112 -5.425 -21.772 1.00 71.00 294 PHE A C 1
ATOM 2304 O O . PHE A 1 294 ? -2.760 -6.358 -21.293 1.00 71.00 294 PHE A O 1
ATOM 2311 N N . LEU A 1 295 ? -1.292 -5.583 -22.804 1.00 61.06 295 LEU A N 1
ATOM 2312 C CA . LEU A 1 295 ? -0.852 -6.895 -23.241 1.00 61.06 295 LEU A CA 1
ATOM 2313 C C . LEU A 1 295 ? 0.254 -7.325 -22.277 1.00 61.06 295 LEU A C 1
ATOM 2315 O O . LEU A 1 295 ? 1.293 -6.670 -22.200 1.00 61.06 295 LEU A O 1
ATOM 2319 N N . CYS A 1 296 ? 0.007 -8.389 -21.510 1.00 61.16 296 CYS A N 1
ATOM 2320 C CA . CYS A 1 296 ? 1.020 -8.997 -20.649 1.00 61.16 296 CYS A CA 1
ATOM 2321 C C . CYS A 1 296 ? 2.332 -9.151 -21.449 1.00 61.16 296 CYS A C 1
ATOM 2323 O O . CYS A 1 296 ? 2.250 -9.585 -22.606 1.00 61.16 296 CYS A O 1
ATOM 2325 N N . PRO A 1 297 ? 3.509 -8.783 -20.898 1.00 56.69 297 PRO A N 1
ATOM 2326 C CA . PRO A 1 297 ? 4.777 -8.952 -21.594 1.00 56.69 297 PRO A CA 1
ATOM 2327 C C . PRO A 1 297 ? 4.860 -10.365 -22.176 1.00 56.69 297 PRO A C 1
ATOM 2329 O O . PRO A 1 297 ? 4.522 -11.317 -21.464 1.00 56.69 297 PRO A O 1
ATOM 2332 N N . PRO A 1 298 ? 5.261 -10.533 -23.450 1.00 47.50 298 PRO A N 1
ATOM 2333 C CA . PRO A 1 298 ? 5.415 -11.863 -24.010 1.00 47.50 298 PRO A CA 1
ATOM 2334 C C . PRO A 1 298 ? 6.394 -12.627 -23.124 1.00 47.50 298 PRO A C 1
ATOM 2336 O O . PRO A 1 298 ? 7.536 -12.200 -22.936 1.00 47.50 298 PRO A O 1
ATOM 2339 N N . LEU A 1 299 ? 5.921 -13.736 -22.551 1.00 47.84 299 LEU A N 1
ATOM 2340 C CA . LEU A 1 299 ? 6.773 -14.664 -21.824 1.00 47.84 299 LEU A CA 1
ATOM 2341 C C . LEU A 1 299 ? 7.934 -15.010 -22.758 1.00 47.84 299 LEU A C 1
ATOM 2343 O O . LEU A 1 299 ? 7.715 -15.391 -23.913 1.00 47.84 299 LEU A O 1
ATOM 2347 N N . ARG A 1 300 ? 9.171 -14.849 -22.280 1.00 45.56 300 ARG A N 1
ATOM 2348 C CA . ARG A 1 300 ? 10.304 -15.515 -22.916 1.00 45.56 300 ARG A CA 1
ATOM 2349 C C . ARG A 1 300 ? 10.044 -16.999 -22.744 1.00 45.56 300 ARG A C 1
ATOM 2351 O O . ARG A 1 300 ? 10.333 -17.552 -21.695 1.00 45.56 300 ARG A O 1
ATOM 2358 N N . ASP A 1 301 ? 9.413 -17.595 -23.739 1.00 41.09 301 ASP A N 1
ATOM 2359 C CA . ASP A 1 301 ? 9.191 -19.025 -23.802 1.00 41.09 301 ASP A CA 1
ATOM 2360 C C . ASP A 1 301 ? 10.576 -19.676 -23.952 1.00 41.09 301 ASP A C 1
ATOM 2362 O O . ASP A 1 301 ? 11.215 -19.484 -24.997 1.00 41.09 301 ASP A O 1
ATOM 2366 N N . PRO A 1 302 ? 11.114 -20.365 -22.924 1.00 48.19 302 PRO A N 1
ATOM 2367 C CA . PRO A 1 302 ? 12.449 -20.949 -23.013 1.00 48.19 302 PRO A CA 1
ATOM 2368 C C . PRO A 1 302 ? 12.522 -22.025 -24.111 1.00 48.19 302 PRO A C 1
ATOM 2370 O O . PRO A 1 302 ? 13.611 -22.337 -24.586 1.00 48.19 302 PRO A O 1
ATOM 2373 N N . GLU A 1 303 ? 11.378 -22.526 -24.591 1.00 43.81 303 GLU A N 1
ATOM 2374 C CA . GLU A 1 303 ? 11.295 -23.504 -25.680 1.00 43.81 303 GLU A CA 1
ATOM 2375 C C . GLU A 1 303 ? 11.338 -22.892 -27.095 1.00 43.81 303 GLU A C 1
ATOM 2377 O O . GLU A 1 303 ? 11.438 -23.625 -28.079 1.00 43.81 303 GLU A O 1
ATOM 2382 N N . ARG A 1 304 ? 11.335 -21.556 -27.246 1.00 40.28 304 ARG A N 1
ATOM 2383 C CA . ARG A 1 304 ? 11.400 -20.882 -28.563 1.00 40.28 304 ARG A CA 1
ATOM 2384 C C . ARG A 1 304 ? 12.773 -20.324 -28.957 1.00 40.28 304 ARG A C 1
ATOM 2386 O O . ARG A 1 304 ? 12.859 -19.613 -29.955 1.00 40.28 304 ARG A O 1
ATOM 2393 N N . GLN A 1 305 ? 13.850 -20.676 -28.251 1.00 36.22 305 GLN A N 1
ATOM 2394 C CA . GLN A 1 305 ? 15.232 -20.357 -28.666 1.00 36.22 305 GLN A CA 1
ATOM 2395 C C . GLN A 1 305 ? 15.959 -21.527 -29.350 1.00 36.22 305 GLN A C 1
ATOM 2397 O O . GLN A 1 305 ? 17.177 -21.648 -29.278 1.00 36.22 305 GLN A O 1
ATOM 2402 N N . GLY A 1 306 ? 15.217 -22.393 -30.039 1.00 40.22 306 GLY A N 1
ATOM 2403 C CA . GLY A 1 306 ? 15.788 -23.363 -30.970 1.00 40.22 306 GLY A CA 1
ATOM 2404 C C . GLY A 1 306 ? 15.891 -22.813 -32.394 1.00 40.22 306 GLY A C 1
ATOM 2405 O O . GLY A 1 306 ? 15.176 -23.314 -33.25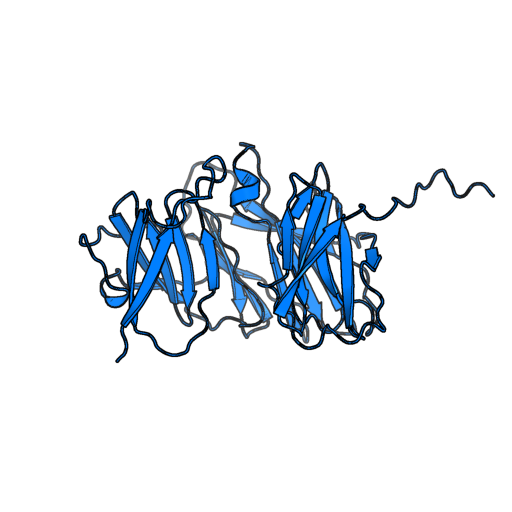8 1.00 40.22 306 GLY A O 1
ATOM 2406 N N . ILE A 1 307 ? 16.743 -21.804 -32.627 1.00 34.84 307 ILE A N 1
ATOM 2407 C CA . ILE A 1 307 ? 17.408 -21.534 -33.923 1.00 34.84 307 ILE A CA 1
ATOM 2408 C C . ILE A 1 307 ? 18.821 -21.024 -33.639 1.00 34.84 307 ILE A C 1
ATOM 2410 O O . ILE A 1 307 ? 18.932 -20.011 -32.913 1.00 34.84 307 ILE A O 1
#

pLDDT: mean 78.68, std 14.28, range [34.84, 95.81]